Protein AF-A0A9N7NWP1-F1 (afdb_monomer)

Foldseek 3Di:
DDDPDPDPPDDPPPDPDDDDPPPVPPPPPDDDDDDDDDDDDDDDDDDDDDDDDDDPDDPPPPPPPPDDDPDPPPPDDPPPPPPPDPPPVVVLVVVLVVVVVVLCVVLVVVCVPADPVLLVVLVVVLVVLLVVLLVVLVVCLVVVDDPPVVVVVLVVLVVVLVVVVVVCVVPPDDLVVLLVSLVSLLVSLSSQLSVLSSVLVVDPDPVCNSVSVVSNVVSSSSNSSSSSSNSRSVD

Nearest PDB structures (foldseek):
  6nq9-assembly3_C  TM=8.840E-01  e=1.297E-05  Bacillus subtilis subsp. subtilis str. 168
  4pgr-assembly1_A  TM=8.236E-01  e=2.613E-05  Bacillus subtilis subsp. subtilis str. 168
  6nq8-assembly2_B  TM=7.920E-01  e=1.609E-05  Bacillus subtilis subsp. subtilis str. 168
  4pgw-assembly1_A  TM=9.019E-01  e=5.859E-05  Bacillus subtilis subsp. subtilis str. 168
  6ixe-assembly1_A  TM=2.037E-01  e=8.165E+00  Homo sapiens

InterPro domains:
  IPR006214 Bax inhibitor 1-related [PF01027] (87-233)
  IPR006214 Bax inhibitor 1-related [PTHR23291] (87-232)

Structure (mmCIF, N/CA/C/O backbone):
data_AF-A0A9N7NWP1-F1
#
_entry.id   AF-A0A9N7NWP1-F1
#
loop_
_atom_site.group_PDB
_atom_site.id
_atom_site.type_symbol
_atom_site.label_atom_id
_atom_site.label_alt_id
_atom_site.label_comp_id
_atom_site.label_asym_id
_atom_site.label_entity_id
_atom_site.label_seq_id
_atom_site.pdbx_PDB_ins_code
_atom_site.Cartn_x
_atom_site.Cartn_y
_atom_site.Cartn_z
_atom_site.occupancy
_atom_site.B_iso_or_equiv
_atom_site.auth_seq_id
_atom_site.auth_comp_id
_atom_site.auth_asym_id
_atom_site.auth_atom_id
_atom_site.pdbx_PDB_model_num
ATOM 1 N N . MET A 1 1 ? 42.259 -7.944 13.674 1.00 43.03 1 MET A N 1
ATOM 2 C CA . MET A 1 1 ? 41.796 -8.425 12.352 1.00 43.03 1 MET A CA 1
ATOM 3 C C . MET A 1 1 ? 40.849 -7.409 11.715 1.00 43.03 1 MET A C 1
ATOM 5 O O . MET A 1 1 ? 39.662 -7.646 11.566 1.00 43.03 1 MET A O 1
ATOM 9 N N . LEU A 1 2 ? 41.396 -6.246 11.361 1.00 38.81 2 LEU A N 1
ATOM 10 C CA . LEU A 1 2 ? 40.720 -5.133 10.692 1.00 38.81 2 LEU A CA 1
ATOM 11 C C . LEU A 1 2 ? 41.743 -4.556 9.713 1.00 38.81 2 LEU A C 1
ATOM 13 O O . LEU A 1 2 ? 42.633 -3.835 10.149 1.00 38.81 2 LEU A O 1
ATOM 17 N N . LYS A 1 3 ? 41.700 -4.976 8.442 1.00 44.53 3 LYS A N 1
ATOM 18 C CA . LYS A 1 3 ? 42.393 -4.372 7.278 1.00 44.53 3 LYS A CA 1
ATOM 19 C C . LYS A 1 3 ? 42.261 -5.312 6.076 1.00 44.53 3 LYS A C 1
ATOM 21 O O . LYS A 1 3 ? 43.142 -6.125 5.828 1.00 44.53 3 LYS A O 1
ATOM 26 N N . LYS A 1 4 ? 41.150 -5.217 5.343 1.00 46.91 4 LYS A N 1
ATOM 27 C CA . LYS A 1 4 ? 41.052 -5.594 3.918 1.00 46.91 4 LYS A CA 1
ATOM 28 C C . LYS A 1 4 ? 39.653 -5.255 3.406 1.00 46.91 4 LYS A C 1
ATOM 30 O O . LYS A 1 4 ? 38.815 -6.131 3.333 1.00 46.91 4 LYS A O 1
ATOM 35 N N . GLN A 1 5 ? 39.401 -3.975 3.137 1.00 40.44 5 GLN A N 1
ATOM 36 C CA . GLN A 1 5 ? 38.510 -3.474 2.070 1.00 40.44 5 GLN A CA 1
ATOM 37 C C . GLN A 1 5 ? 38.596 -1.930 2.020 1.00 40.44 5 GLN A C 1
ATOM 39 O O . GLN A 1 5 ? 37.605 -1.214 1.990 1.00 40.44 5 GLN A O 1
ATOM 44 N N . VAL A 1 6 ? 39.821 -1.398 2.034 1.00 45.75 6 VAL A N 1
ATOM 45 C CA . VAL A 1 6 ? 40.114 -0.021 1.600 1.00 45.75 6 VAL A CA 1
ATOM 46 C C . VAL A 1 6 ? 41.231 -0.140 0.571 1.00 45.75 6 VAL A C 1
ATOM 48 O O . VAL A 1 6 ? 42.403 0.082 0.854 1.00 45.75 6 VAL A O 1
ATOM 51 N N . SER A 1 7 ? 40.883 -0.641 -0.611 1.00 38.47 7 SER A N 1
ATOM 52 C CA . SER A 1 7 ? 41.776 -0.645 -1.775 1.00 38.47 7 SER A CA 1
ATOM 53 C C . SER A 1 7 ? 40.963 -0.639 -3.069 1.00 38.47 7 SER A C 1
ATOM 55 O O . SER A 1 7 ? 41.146 -1.455 -3.960 1.00 38.47 7 SER A O 1
ATOM 57 N N . PHE A 1 8 ? 40.001 0.282 -3.138 1.00 37.59 8 PHE A N 1
ATOM 58 C CA . PHE A 1 8 ? 39.289 0.617 -4.374 1.00 37.59 8 PHE A CA 1
ATOM 59 C C . PHE A 1 8 ? 38.985 2.126 -4.417 1.00 37.59 8 PHE A C 1
ATOM 61 O O . PHE A 1 8 ? 37.884 2.561 -4.725 1.00 37.59 8 PHE A O 1
ATOM 68 N N . TYR A 1 9 ? 39.965 2.942 -4.004 1.00 34.84 9 TYR A N 1
ATOM 69 C CA . TYR A 1 9 ? 39.887 4.414 -4.011 1.00 34.84 9 TYR A CA 1
ATOM 70 C C . TYR A 1 9 ? 41.175 5.076 -4.548 1.00 34.84 9 TYR A C 1
ATOM 72 O O . TYR A 1 9 ? 41.493 6.218 -4.235 1.00 34.84 9 TYR A O 1
ATOM 80 N N . LYS A 1 10 ? 41.967 4.371 -5.361 1.00 36.50 10 LYS A N 1
ATOM 81 C CA . LYS A 1 10 ? 43.140 4.953 -6.031 1.00 36.50 10 LYS A CA 1
ATOM 82 C C . LYS A 1 10 ? 43.355 4.286 -7.385 1.00 36.50 10 LYS A C 1
ATOM 84 O O . LYS A 1 10 ? 44.261 3.485 -7.515 1.00 36.50 10 LYS A O 1
ATOM 89 N N . ASP A 1 11 ? 42.527 4.621 -8.373 1.00 38.22 11 ASP A N 1
ATOM 90 C CA . ASP A 1 11 ? 42.944 4.471 -9.777 1.00 38.22 11 ASP A CA 1
ATOM 91 C C . ASP A 1 11 ? 42.164 5.368 -10.753 1.00 38.22 11 ASP A C 1
ATOM 93 O O . ASP A 1 11 ? 41.603 4.955 -11.761 1.00 38.22 11 ASP A O 1
ATOM 97 N N . THR A 1 12 ? 42.152 6.670 -10.461 1.00 41.09 12 THR A N 1
ATOM 98 C CA . THR A 1 12 ? 41.727 7.724 -11.401 1.00 41.09 12 THR A CA 1
ATOM 99 C C . THR A 1 12 ? 42.881 8.673 -11.713 1.00 41.09 12 THR A C 1
ATOM 101 O O . THR A 1 12 ? 42.748 9.894 -11.659 1.00 41.09 12 THR A O 1
ATOM 104 N N . LYS A 1 13 ? 44.062 8.127 -12.036 1.00 35.22 13 LYS A N 1
ATOM 105 C CA . LYS A 1 13 ? 45.195 8.943 -12.503 1.00 35.22 13 LYS A CA 1
ATOM 106 C C . LYS A 1 13 ? 46.154 8.207 -13.449 1.00 35.22 13 LYS A C 1
ATOM 108 O O . LYS A 1 13 ? 47.360 8.346 -13.318 1.00 35.22 13 LYS A O 1
ATOM 113 N N . SER A 1 14 ? 45.649 7.470 -14.443 1.00 41.72 14 SER A N 1
ATOM 114 C CA . SER A 1 14 ? 46.526 6.936 -15.502 1.00 41.72 14 SER A CA 1
ATOM 115 C C . SER A 1 14 ? 45.828 6.678 -16.847 1.00 41.72 14 SER A C 1
ATOM 117 O O . SER A 1 14 ? 45.935 5.611 -17.427 1.00 41.72 14 SER A O 1
ATOM 119 N N . TYR A 1 15 ? 45.118 7.677 -17.383 1.00 38.84 15 TYR A N 1
ATOM 120 C CA . TYR A 1 15 ? 44.668 7.672 -18.790 1.00 38.84 15 TYR A CA 1
ATOM 121 C C . TYR A 1 15 ? 44.926 9.024 -19.456 1.00 38.84 15 TYR A C 1
ATOM 123 O O . TYR A 1 15 ? 44.058 9.639 -20.069 1.00 38.84 15 TYR A O 1
ATOM 131 N N . ARG A 1 16 ? 46.149 9.536 -19.301 1.00 40.38 16 ARG A N 1
ATOM 132 C CA . ARG A 1 16 ? 46.610 10.723 -20.026 1.00 40.38 16 ARG A CA 1
ATOM 133 C C . ARG A 1 16 ? 48.015 10.484 -20.562 1.00 40.38 16 ARG A C 1
ATOM 135 O O . ARG A 1 16 ? 48.955 11.112 -20.095 1.00 40.38 16 ARG A O 1
ATOM 142 N N . LYS A 1 17 ? 48.135 9.532 -21.493 1.00 44.53 17 LYS A N 1
ATOM 143 C CA . LYS A 1 17 ? 49.186 9.418 -22.526 1.00 44.53 17 LYS A CA 1
ATOM 144 C C . LYS A 1 17 ? 49.024 8.075 -23.247 1.00 44.53 17 LYS A C 1
ATOM 146 O O . LYS A 1 17 ? 49.538 7.061 -22.798 1.00 44.53 17 LYS A O 1
ATOM 151 N N . MET A 1 18 ? 48.328 8.083 -24.378 1.00 39.06 18 MET A N 1
ATOM 152 C CA . MET A 1 18 ? 48.467 7.038 -25.391 1.00 39.06 18 MET A CA 1
ATOM 153 C C . MET A 1 18 ? 48.657 7.722 -26.755 1.00 39.06 18 MET A C 1
ATOM 155 O O . MET A 1 18 ? 47.873 8.613 -27.089 1.00 39.06 18 MET A O 1
ATOM 159 N N . PRO A 1 19 ? 49.723 7.393 -27.506 1.00 40.50 19 PRO A N 1
ATOM 160 C CA . PRO A 1 19 ? 50.003 7.983 -28.811 1.00 40.50 19 PRO A CA 1
ATOM 161 C C . PRO A 1 19 ? 49.043 7.478 -29.903 1.00 40.50 19 PRO A C 1
ATOM 163 O O . PRO A 1 19 ? 48.626 6.324 -29.931 1.00 40.50 19 PRO A O 1
ATOM 166 N N . LEU A 1 20 ? 48.722 8.382 -30.829 1.00 45.75 20 LEU A N 1
ATOM 167 C CA . LEU A 1 20 ? 47.630 8.354 -31.813 1.00 45.75 20 LEU A CA 1
ATOM 168 C C . LEU A 1 20 ? 47.777 7.354 -32.989 1.00 45.75 20 LEU A C 1
ATOM 170 O O . LEU A 1 20 ? 47.082 7.498 -33.993 1.00 45.75 20 LEU A O 1
ATOM 174 N N . LEU A 1 21 ? 48.676 6.367 -32.919 1.00 43.12 21 LEU A N 1
ATOM 175 C CA . LEU A 1 21 ? 49.091 5.572 -34.091 1.00 43.12 21 LEU A CA 1
ATOM 176 C C . LEU A 1 21 ? 48.562 4.128 -34.153 1.00 43.12 21 LEU A C 1
ATOM 178 O O . LEU A 1 21 ? 48.787 3.456 -35.153 1.00 43.12 21 LEU A O 1
ATOM 182 N N . LEU A 1 22 ? 47.789 3.663 -33.166 1.00 43.38 22 LEU A N 1
ATOM 183 C CA . LEU A 1 22 ? 47.244 2.291 -33.151 1.00 43.38 22 LEU A CA 1
ATOM 184 C C . LEU A 1 22 ? 45.717 2.193 -33.323 1.00 43.38 22 LEU A C 1
ATOM 186 O O . LEU A 1 22 ? 45.173 1.096 -33.328 1.00 43.38 22 LEU A O 1
ATOM 190 N N . CYS A 1 23 ? 45.014 3.310 -33.543 1.00 36.09 23 CYS A N 1
ATOM 191 C CA . CYS A 1 23 ? 43.556 3.301 -33.756 1.00 36.09 23 CYS A CA 1
ATOM 192 C C . CYS A 1 23 ? 43.150 3.088 -35.235 1.00 36.09 23 CYS A C 1
ATOM 194 O O . CYS A 1 23 ? 42.007 2.761 -35.531 1.00 36.09 23 CYS A O 1
ATOM 196 N N . LYS A 1 24 ? 44.085 3.222 -36.193 1.00 32.62 24 LYS A N 1
ATOM 197 C CA . LYS A 1 24 ? 43.791 3.076 -37.635 1.00 32.62 24 LYS A CA 1
ATOM 198 C C . LYS A 1 24 ? 43.808 1.635 -38.169 1.00 32.62 24 LYS A C 1
ATOM 200 O O . LYS A 1 24 ? 43.465 1.441 -39.328 1.00 32.62 24 LYS A O 1
ATOM 205 N N . ARG A 1 25 ? 44.204 0.637 -37.369 1.00 34.44 25 ARG A N 1
ATOM 206 C CA . ARG A 1 25 ? 44.367 -0.757 -37.836 1.00 34.44 25 ARG A CA 1
ATOM 207 C C . ARG A 1 25 ? 43.203 -1.688 -37.467 1.00 34.44 25 ARG A C 1
ATOM 209 O O . ARG A 1 25 ? 43.124 -2.765 -38.028 1.00 34.44 25 ARG A O 1
ATOM 216 N N . TRP A 1 26 ? 42.300 -1.281 -36.574 1.00 33.75 26 TRP A N 1
ATOM 217 C CA . TRP A 1 26 ? 41.252 -2.167 -36.037 1.00 33.75 26 TRP A CA 1
ATOM 218 C C . TRP A 1 26 ? 39.826 -1.876 -36.535 1.00 33.75 26 TRP A C 1
ATOM 220 O O . TRP A 1 26 ? 38.904 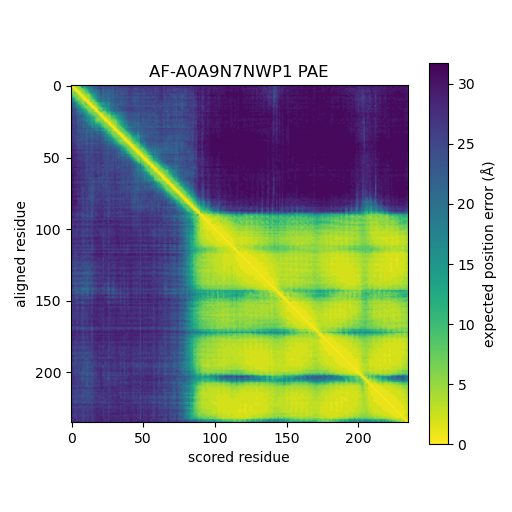-2.599 -36.181 1.00 33.75 26 TRP A O 1
ATOM 230 N N . TYR A 1 27 ? 39.620 -0.836 -37.352 1.00 33.78 27 TYR A N 1
ATOM 231 C CA . TYR A 1 27 ? 38.277 -0.419 -37.794 1.00 33.78 27 TYR A CA 1
ATOM 232 C C . TYR A 1 27 ? 37.932 -0.825 -39.241 1.00 33.78 27 TYR A C 1
ATOM 234 O O . TYR A 1 27 ? 36.909 -0.397 -39.761 1.00 33.78 27 TYR A O 1
ATOM 242 N N . PHE A 1 28 ? 38.778 -1.608 -39.923 1.00 37.03 28 PHE A N 1
ATOM 243 C CA . PHE A 1 28 ? 38.617 -1.862 -41.365 1.00 37.03 28 PHE A CA 1
ATOM 244 C C . PHE A 1 28 ? 38.234 -3.298 -41.762 1.00 37.03 28 PHE A C 1
ATOM 246 O O . PHE A 1 28 ? 38.079 -3.541 -42.950 1.00 37.03 28 PHE A O 1
ATOM 253 N N . ASP A 1 29 ? 38.017 -4.227 -40.822 1.00 39.19 29 ASP A N 1
ATOM 254 C CA . ASP A 1 29 ? 37.907 -5.659 -41.172 1.00 39.19 29 ASP A CA 1
ATOM 255 C C . ASP A 1 29 ? 36.546 -6.335 -40.952 1.00 39.19 29 ASP A C 1
ATOM 257 O O . ASP A 1 29 ? 36.449 -7.549 -41.077 1.00 39.19 29 ASP A O 1
ATOM 261 N N . THR A 1 30 ? 35.453 -5.620 -40.681 1.00 40.50 30 THR A N 1
ATOM 262 C CA . THR A 1 30 ? 34.131 -6.282 -40.619 1.00 40.50 30 THR A CA 1
ATOM 263 C C . THR A 1 30 ? 32.985 -5.331 -40.936 1.00 40.50 30 THR A C 1
ATOM 265 O O . THR A 1 30 ? 32.364 -4.770 -40.040 1.00 40.50 30 THR A O 1
ATOM 268 N N . LEU A 1 31 ? 32.650 -5.179 -42.220 1.00 32.38 31 LEU A N 1
ATOM 269 C CA . LEU A 1 31 ? 31.273 -4.874 -42.618 1.00 32.38 31 LEU A CA 1
ATOM 270 C C . LEU A 1 31 ? 30.974 -5.460 -44.011 1.00 32.38 31 LEU A C 1
ATOM 272 O O . LEU A 1 31 ? 31.752 -5.227 -44.938 1.00 32.38 31 LEU A O 1
ATOM 276 N N . PRO A 1 32 ? 29.887 -6.242 -44.169 1.00 34.94 32 PRO A N 1
ATOM 277 C CA . PRO A 1 32 ? 29.614 -7.001 -45.381 1.00 34.94 32 PRO A CA 1
ATOM 278 C C . PRO A 1 32 ? 29.010 -6.123 -46.477 1.00 34.94 32 PRO A C 1
ATOM 280 O O . PRO A 1 32 ? 28.282 -5.164 -46.222 1.00 34.94 32 PRO A O 1
ATOM 283 N N . GLN A 1 33 ? 29.285 -6.516 -47.717 1.00 36.94 33 GLN A N 1
ATOM 284 C CA . GLN A 1 33 ? 28.662 -5.997 -48.924 1.00 36.94 33 GLN A CA 1
ATOM 285 C C . GLN A 1 33 ? 27.166 -6.338 -48.933 1.00 36.94 33 GLN A C 1
ATOM 287 O O . GLN A 1 33 ? 26.811 -7.510 -48.982 1.00 36.94 33 GLN A O 1
ATOM 292 N N . HIS A 1 34 ? 26.289 -5.333 -48.967 1.00 29.92 34 HIS A N 1
ATOM 293 C CA . HIS A 1 34 ? 24.999 -5.483 -49.637 1.00 29.92 34 HIS A CA 1
ATOM 294 C C . HIS A 1 34 ? 24.556 -4.167 -50.279 1.00 29.92 34 HIS A C 1
ATOM 296 O O . HIS A 1 34 ? 24.413 -3.123 -49.648 1.00 29.92 34 HIS A O 1
ATOM 302 N N . VAL A 1 35 ? 24.406 -4.267 -51.594 1.00 32.81 35 VAL A N 1
ATOM 303 C CA . VAL A 1 35 ? 24.003 -3.255 -52.565 1.00 32.81 35 VAL A CA 1
ATOM 304 C C . VAL A 1 35 ? 22.538 -2.871 -52.372 1.00 32.81 35 VAL A C 1
ATOM 306 O O . VAL A 1 35 ? 21.694 -3.747 -52.202 1.00 32.81 35 VAL A O 1
ATOM 309 N N . SER A 1 36 ? 22.225 -1.582 -52.521 1.00 28.17 36 SER A N 1
ATOM 310 C CA . SER A 1 36 ? 21.010 -1.124 -53.212 1.00 28.17 36 SER A CA 1
ATOM 311 C C . SER A 1 36 ? 21.196 0.312 -53.703 1.00 28.17 36 SER A C 1
ATOM 313 O O . SER A 1 36 ? 21.388 1.250 -52.932 1.00 28.17 36 SER A O 1
ATOM 315 N N . THR A 1 37 ? 21.186 0.455 -55.023 1.00 30.05 37 THR A N 1
ATOM 316 C CA . THR A 1 37 ? 21.203 1.698 -55.791 1.00 30.05 37 THR A CA 1
ATOM 317 C C . THR A 1 37 ? 19.819 2.359 -55.762 1.00 30.05 37 THR A C 1
ATOM 319 O O . THR A 1 37 ? 18.808 1.702 -55.983 1.00 30.05 37 THR A O 1
ATOM 322 N N . VAL A 1 38 ? 19.761 3.675 -55.526 1.00 33.78 38 VAL A N 1
ATOM 323 C CA . VAL A 1 38 ? 18.539 4.498 -55.643 1.00 33.78 38 VAL A CA 1
ATOM 324 C C . VAL A 1 38 ? 18.849 5.691 -56.563 1.00 33.78 38 VAL A C 1
ATOM 326 O O . VAL A 1 38 ? 19.907 6.309 -56.407 1.00 33.78 38 VAL A O 1
ATOM 329 N N . PRO A 1 39 ? 17.985 6.026 -57.540 1.00 29.61 39 PRO A N 1
ATOM 330 C CA . PRO A 1 39 ? 18.271 7.050 -58.542 1.00 29.61 39 PRO A CA 1
ATOM 331 C C . PRO A 1 39 ? 18.126 8.473 -57.975 1.00 29.61 39 PRO A C 1
ATOM 333 O O . PRO A 1 39 ? 17.192 8.772 -57.233 1.00 29.61 39 PRO A O 1
ATOM 336 N N . ARG A 1 40 ? 19.025 9.388 -58.371 1.00 29.03 40 ARG A N 1
ATOM 337 C CA . ARG A 1 40 ? 18.881 10.834 -58.125 1.00 29.03 40 ARG A CA 1
ATOM 338 C C . ARG A 1 40 ? 17.937 11.461 -59.158 1.00 29.03 40 ARG A C 1
ATOM 340 O O . ARG A 1 40 ? 18.232 11.440 -60.349 1.00 29.03 40 ARG A O 1
ATOM 347 N N . ARG A 1 41 ? 16.869 12.112 -58.688 1.00 29.52 41 ARG A N 1
ATOM 348 C CA . ARG A 1 41 ? 16.032 13.064 -59.444 1.00 29.52 41 ARG A CA 1
ATOM 349 C C . ARG A 1 41 ? 15.837 14.323 -58.596 1.00 29.52 41 ARG A C 1
ATOM 351 O O . ARG A 1 41 ? 15.340 14.190 -57.488 1.00 29.52 41 ARG A O 1
ATOM 358 N N . GLY A 1 42 ? 16.200 15.494 -59.141 1.00 30.72 42 GLY A N 1
ATOM 359 C CA . GLY A 1 42 ? 15.876 16.848 -58.636 1.00 30.72 42 GLY A CA 1
ATOM 360 C C . GLY A 1 42 ? 16.496 17.194 -57.271 1.00 30.72 42 GLY A C 1
ATOM 361 O O . GLY A 1 42 ? 16.370 16.458 -56.312 1.00 30.72 42 GLY A O 1
ATOM 362 N N . GLY A 1 43 ? 17.250 18.270 -57.065 1.00 30.00 43 GLY A N 1
ATOM 363 C CA . GLY A 1 43 ? 17.010 19.628 -57.528 1.00 30.00 43 GLY A CA 1
ATOM 364 C C . GLY A 1 43 ? 16.512 20.473 -56.354 1.00 30.00 43 GLY A C 1
ATOM 365 O O . GLY A 1 43 ? 15.332 20.770 -56.314 1.00 30.00 43 GLY A O 1
ATOM 366 N N . VAL A 1 44 ? 17.390 20.853 -55.411 1.00 33.06 44 VAL A N 1
ATOM 367 C CA . VAL A 1 44 ? 17.189 22.033 -54.544 1.00 33.06 44 VAL A CA 1
ATOM 368 C C . VAL A 1 44 ? 18.546 22.669 -54.232 1.00 33.06 44 VAL A C 1
ATOM 370 O O . VAL A 1 44 ? 19.458 22.041 -53.695 1.00 33.06 44 VAL A O 1
ATOM 373 N N . SER A 1 45 ? 18.644 23.936 -54.615 1.00 32.84 45 SER A N 1
ATOM 374 C CA . SER A 1 45 ? 19.782 24.839 -54.500 1.00 32.84 45 SER A CA 1
ATOM 375 C C . SER A 1 45 ? 20.150 25.143 -53.044 1.00 32.84 45 SER A C 1
ATOM 377 O O . SER A 1 45 ? 19.289 25.551 -52.266 1.00 32.84 45 SER A O 1
ATOM 379 N N . ARG A 1 46 ? 21.439 25.057 -52.692 1.00 33.62 46 ARG A N 1
ATOM 380 C CA . ARG A 1 46 ? 22.036 25.928 -51.667 1.00 33.62 46 ARG A CA 1
ATOM 381 C C . ARG A 1 46 ? 23.406 26.410 -52.126 1.00 33.62 46 ARG A C 1
ATOM 383 O O . ARG A 1 46 ? 24.358 25.646 -52.261 1.00 33.62 46 ARG A O 1
ATOM 390 N N . THR A 1 47 ? 23.433 27.712 -52.362 1.00 31.50 47 THR A N 1
ATOM 391 C CA . THR A 1 47 ? 24.573 28.601 -52.546 1.00 31.50 47 THR A CA 1
ATOM 392 C C . THR A 1 47 ? 25.733 28.256 -51.611 1.00 31.50 47 THR A C 1
ATOM 394 O O . THR A 1 47 ? 25.629 28.364 -50.390 1.00 31.50 47 THR A O 1
ATOM 397 N N . LYS A 1 48 ? 26.875 27.884 -52.195 1.00 30.83 48 LYS A N 1
ATOM 398 C CA . LYS A 1 48 ? 28.181 28.014 -51.545 1.00 30.83 48 LYS A CA 1
ATOM 399 C C . LYS A 1 48 ? 28.911 29.181 -52.192 1.00 30.83 48 LYS A C 1
ATOM 401 O O . LYS A 1 48 ? 29.247 29.120 -53.372 1.00 30.83 48 LYS A O 1
ATOM 406 N N . CYS A 1 49 ? 29.139 30.224 -51.394 1.00 31.52 49 CYS A N 1
ATOM 407 C CA . CYS A 1 49 ? 30.152 31.235 -51.662 1.00 31.52 49 CYS A CA 1
ATOM 408 C C . CYS A 1 49 ? 31.495 30.550 -51.916 1.00 31.52 49 CYS A C 1
ATOM 410 O O . CYS A 1 49 ? 31.902 29.658 -51.166 1.00 31.52 49 CYS A O 1
ATOM 412 N N . GLY A 1 50 ? 32.154 30.970 -52.991 1.00 30.97 50 GLY A N 1
ATOM 413 C CA . GLY A 1 50 ? 33.488 30.521 -53.342 1.00 30.97 50 GLY A CA 1
ATOM 414 C C . GLY A 1 50 ? 34.527 30.982 -52.327 1.00 30.97 50 GLY A C 1
ATOM 415 O O . GLY A 1 50 ? 34.465 32.094 -51.810 1.00 30.97 50 GLY A O 1
ATOM 416 N N . VAL A 1 51 ? 35.517 30.126 -52.098 1.00 37.53 51 VAL A N 1
ATOM 417 C CA . VAL A 1 51 ? 36.854 30.548 -51.685 1.00 37.53 51 VAL A CA 1
ATOM 418 C C . VAL A 1 51 ? 37.823 29.897 -52.660 1.00 37.53 51 VAL A C 1
ATOM 420 O O . VAL A 1 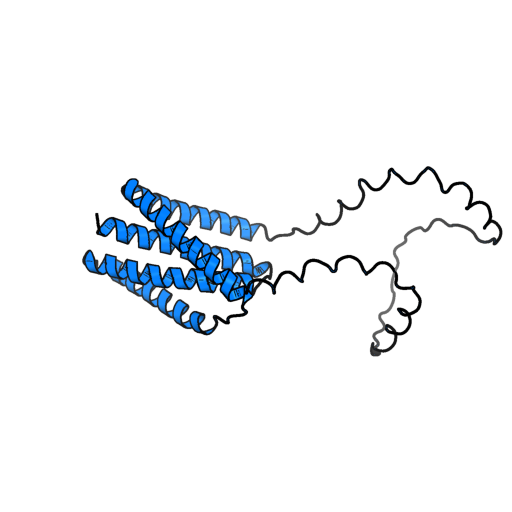51 ? 37.764 28.693 -52.917 1.00 37.53 51 VAL A O 1
ATOM 423 N N . ALA A 1 52 ? 38.612 30.765 -53.280 1.00 33.09 52 ALA A N 1
ATOM 424 C CA . ALA A 1 52 ? 39.499 30.509 -54.392 1.00 33.09 52 ALA A CA 1
ATOM 425 C C . ALA A 1 52 ? 40.744 29.690 -54.004 1.00 33.09 52 ALA A C 1
ATOM 427 O O . ALA A 1 52 ? 41.048 29.462 -52.835 1.00 33.09 52 ALA A O 1
ATOM 428 N N . ARG A 1 53 ? 41.418 29.237 -55.063 1.00 37.31 53 ARG A N 1
ATOM 429 C CA . ARG A 1 53 ? 42.626 28.407 -55.138 1.00 37.31 53 ARG A CA 1
ATOM 430 C C . ARG A 1 53 ? 43.827 28.975 -54.373 1.00 37.31 53 ARG A C 1
ATOM 432 O O . ARG A 1 53 ? 43.987 30.183 -54.323 1.00 37.31 53 ARG A O 1
ATOM 439 N N . GLY A 1 54 ? 44.702 28.045 -53.972 1.00 31.67 54 GLY A N 1
ATOM 440 C CA . GLY A 1 54 ? 46.157 28.107 -54.177 1.00 31.67 54 GLY A CA 1
ATOM 441 C C . GLY A 1 54 ? 46.944 29.129 -53.359 1.00 31.67 54 GLY A C 1
ATOM 442 O O . GLY A 1 54 ? 46.873 30.314 -53.629 1.00 31.67 54 GLY A O 1
ATOM 443 N N . ASP A 1 55 ? 47.727 28.659 -52.386 1.00 27.31 55 ASP A N 1
ATOM 444 C CA . ASP A 1 55 ? 49.196 28.686 -52.483 1.00 27.31 55 ASP A CA 1
ATOM 445 C C . ASP A 1 55 ? 49.855 28.267 -51.162 1.00 27.31 55 ASP A C 1
ATOM 447 O O . ASP A 1 55 ? 49.521 28.710 -50.061 1.00 27.31 55 ASP A O 1
ATOM 451 N N . ALA A 1 56 ? 50.816 27.356 -51.286 1.00 41.16 56 ALA A N 1
ATOM 452 C CA . ALA A 1 56 ? 51.678 26.920 -50.207 1.00 41.16 56 ALA A CA 1
ATOM 453 C C . ALA A 1 56 ? 52.802 27.945 -50.024 1.00 41.16 56 ALA A C 1
ATOM 455 O O . ALA A 1 56 ? 53.797 27.867 -50.732 1.00 41.16 56 ALA A O 1
ATOM 456 N N . SER A 1 57 ? 52.653 28.888 -49.087 1.00 41.00 57 SER A N 1
ATOM 457 C CA . SER A 1 57 ? 53.762 29.607 -48.421 1.00 41.00 57 SER A CA 1
ATOM 458 C C . SER A 1 57 ? 53.238 30.633 -47.411 1.00 41.00 57 SER A C 1
ATOM 460 O O . SER A 1 57 ? 53.270 31.826 -47.664 1.00 41.00 57 SER A O 1
ATOM 462 N N . CYS A 1 58 ? 52.761 30.199 -46.240 1.00 34.66 58 CYS A N 1
ATOM 463 C CA . CYS A 1 58 ? 52.841 31.040 -45.029 1.00 34.66 58 CYS A CA 1
ATOM 464 C C . CYS A 1 58 ? 52.662 30.235 -43.732 1.00 34.66 58 CYS A C 1
ATOM 466 O O . CYS A 1 58 ? 52.074 30.682 -42.749 1.00 34.66 58 CYS A O 1
ATOM 468 N N . ALA A 1 59 ? 53.220 29.024 -43.695 1.00 42.50 59 ALA A N 1
ATOM 469 C CA . ALA A 1 59 ? 53.512 28.333 -42.444 1.00 42.50 59 ALA A CA 1
ATOM 470 C C . ALA A 1 59 ? 54.771 28.951 -41.803 1.00 42.50 59 ALA A C 1
ATOM 472 O O . ALA A 1 59 ? 55.812 28.304 -41.732 1.00 42.50 59 ALA A O 1
ATOM 473 N N . ARG A 1 60 ? 54.720 30.231 -41.400 1.00 41.53 60 ARG A N 1
ATOM 474 C CA . ARG A 1 60 ? 55.778 30.853 -40.571 1.00 41.53 60 ARG A CA 1
ATOM 475 C C . ARG A 1 60 ? 55.379 32.142 -39.837 1.00 41.53 60 ARG A C 1
ATOM 477 O O . ARG A 1 60 ? 56.243 32.918 -39.461 1.00 41.53 60 ARG A O 1
ATOM 484 N N . GLY A 1 61 ? 54.087 32.351 -39.583 1.00 35.72 61 GLY A N 1
ATOM 485 C CA . GLY A 1 61 ? 53.582 33.447 -38.735 1.00 35.72 61 GLY A CA 1
ATOM 486 C C . GLY A 1 61 ? 52.810 32.976 -37.498 1.00 35.72 61 GLY A C 1
ATOM 487 O O . GLY A 1 61 ? 52.153 33.774 -36.843 1.00 35.72 61 GLY A O 1
ATOM 488 N N . LEU A 1 62 ? 52.843 31.674 -37.184 1.00 46.41 62 LEU A N 1
ATOM 489 C CA . LEU A 1 62 ? 51.955 31.037 -36.199 1.00 46.41 62 LEU A CA 1
ATOM 490 C C . LEU A 1 62 ? 52.689 30.520 -34.948 1.00 46.41 62 LEU A C 1
ATOM 492 O O . LEU A 1 62 ? 52.257 29.549 -34.331 1.00 46.41 62 LEU A O 1
ATOM 496 N N . LEU A 1 63 ? 53.809 31.151 -34.572 1.00 46.12 63 LEU A N 1
ATOM 497 C CA . LEU A 1 63 ? 54.584 30.757 -33.383 1.00 46.12 63 LEU A CA 1
ATOM 498 C C . LEU A 1 63 ? 54.974 31.888 -32.420 1.00 46.12 63 LEU A C 1
ATOM 500 O O . LEU A 1 63 ? 55.641 31.603 -31.433 1.00 46.12 63 LEU A O 1
ATOM 504 N N . LEU A 1 64 ? 54.498 33.126 -32.607 1.00 44.75 64 LEU A N 1
ATOM 505 C CA . LEU A 1 64 ? 54.747 34.221 -31.647 1.00 44.75 64 LEU A CA 1
ATOM 506 C C . LEU A 1 64 ? 53.492 34.984 -31.190 1.00 44.75 64 LEU A C 1
ATOM 508 O O . LEU A 1 64 ? 53.594 36.064 -30.626 1.00 44.75 64 LEU A O 1
ATOM 512 N N . SER A 1 65 ? 52.299 34.403 -31.345 1.00 40.81 65 SER A N 1
ATOM 513 C CA . SER A 1 65 ? 51.066 34.944 -30.741 1.00 40.81 65 SER A CA 1
ATOM 514 C C . SER A 1 65 ? 50.272 33.860 -29.998 1.00 40.81 65 SER A C 1
ATOM 516 O O . SER A 1 65 ? 49.051 33.768 -30.064 1.00 40.81 65 SER A O 1
ATOM 518 N N . ARG A 1 66 ? 50.990 32.955 -29.316 1.00 48.41 66 ARG A N 1
ATOM 519 C CA . ARG A 1 66 ? 50.414 31.810 -28.586 1.00 48.41 66 ARG A CA 1
ATOM 520 C C . ARG A 1 66 ? 50.723 31.846 -27.089 1.00 48.41 66 ARG A C 1
ATOM 522 O O . ARG A 1 66 ? 50.992 30.794 -26.510 1.00 48.41 66 ARG A O 1
ATOM 529 N N . ARG A 1 67 ? 50.716 33.027 -26.454 1.00 50.19 67 ARG A N 1
ATOM 530 C CA . ARG A 1 67 ? 50.985 33.094 -25.006 1.00 50.19 67 ARG A CA 1
ATOM 531 C C . ARG A 1 67 ? 50.084 33.926 -24.099 1.00 50.19 67 ARG A C 1
ATOM 533 O O . ARG A 1 67 ? 50.238 33.736 -22.904 1.00 50.19 67 ARG A O 1
ATOM 540 N N . GLU A 1 68 ? 49.110 34.713 -24.571 1.00 48.88 68 GLU A N 1
ATOM 541 C CA . GLU A 1 68 ? 48.317 35.538 -23.621 1.00 48.88 68 GLU A CA 1
ATOM 542 C C . GLU A 1 68 ? 46.793 35.622 -23.867 1.00 48.88 68 GLU A C 1
ATOM 544 O O . GLU A 1 68 ? 46.094 36.345 -23.169 1.00 48.88 68 GLU A O 1
ATOM 549 N N . GLY A 1 69 ? 46.218 34.837 -24.788 1.00 40.84 69 GLY A N 1
ATOM 550 C CA . GLY A 1 69 ? 44.802 34.996 -25.179 1.00 40.84 69 GLY A CA 1
ATOM 551 C C . GLY A 1 69 ? 43.811 33.882 -24.809 1.00 40.84 69 GLY A C 1
ATOM 552 O O . GLY A 1 69 ? 42.653 33.965 -25.209 1.00 40.84 69 GLY A O 1
ATOM 553 N N . ALA A 1 70 ? 44.215 32.819 -24.107 1.00 44.44 70 ALA A N 1
ATOM 554 C CA . ALA A 1 70 ? 43.416 31.584 -23.997 1.00 44.44 70 ALA A CA 1
ATOM 555 C C . ALA A 1 70 ? 42.864 31.282 -22.587 1.00 44.44 70 ALA A C 1
ATOM 557 O O . ALA A 1 70 ? 42.734 30.119 -22.226 1.00 44.44 70 ALA A O 1
ATOM 558 N N . SER A 1 71 ? 42.530 32.306 -21.790 1.00 44.16 71 SER A N 1
ATOM 559 C CA . SER A 1 71 ? 41.973 32.128 -20.430 1.00 44.16 71 SER A CA 1
ATOM 560 C C . SER A 1 71 ? 40.561 32.713 -20.242 1.00 44.16 71 SER A C 1
ATOM 562 O O . SER A 1 71 ? 40.169 33.069 -19.134 1.00 44.16 71 SER A O 1
ATOM 564 N N . ARG A 1 72 ? 39.767 32.882 -21.318 1.00 45.22 72 ARG A N 1
ATOM 565 C CA . ARG A 1 72 ? 38.428 33.504 -21.184 1.00 45.22 72 ARG A CA 1
ATOM 566 C C . ARG A 1 72 ? 37.363 33.132 -22.226 1.00 45.22 72 ARG A C 1
ATOM 568 O O . ARG A 1 72 ? 36.521 33.962 -22.551 1.00 45.22 72 ARG A O 1
ATOM 575 N N . ARG A 1 73 ? 37.351 31.897 -22.748 1.00 44.47 73 ARG A N 1
ATOM 576 C CA . ARG A 1 73 ? 36.245 31.395 -23.604 1.00 44.47 73 ARG A CA 1
ATOM 577 C C . ARG A 1 73 ? 35.871 29.926 -23.347 1.00 44.47 73 ARG A C 1
ATOM 579 O O . ARG A 1 73 ? 35.683 29.163 -24.283 1.00 44.47 73 ARG A O 1
ATOM 586 N N . GLU A 1 74 ? 35.727 29.533 -22.082 1.00 43.75 74 GLU A N 1
ATOM 587 C CA . GLU A 1 74 ? 35.099 28.246 -21.705 1.00 43.75 74 GLU A CA 1
ATOM 588 C C . GLU A 1 74 ? 33.758 28.428 -20.968 1.00 43.75 74 GLU A C 1
ATOM 590 O O . GLU A 1 74 ? 33.237 27.513 -20.339 1.00 43.75 74 GLU A O 1
ATOM 595 N N . GLY A 1 75 ? 33.153 29.613 -21.076 1.00 41.47 75 GLY A N 1
ATOM 596 C CA . GLY A 1 75 ? 31.773 29.855 -20.670 1.00 41.47 75 GLY A CA 1
ATOM 597 C C . GLY A 1 75 ? 30.884 30.024 -21.899 1.00 41.47 75 GLY A C 1
ATOM 598 O O . GLY A 1 75 ? 31.193 30.841 -22.757 1.00 41.47 75 GLY A O 1
ATOM 599 N N . ALA A 1 76 ? 29.764 29.299 -21.939 1.00 45.53 76 ALA A N 1
ATOM 600 C CA . ALA A 1 76 ? 28.566 29.626 -22.729 1.00 45.53 76 ALA A CA 1
ATOM 601 C C . ALA A 1 76 ? 28.380 29.067 -24.161 1.00 45.53 76 ALA A C 1
ATOM 603 O O . ALA A 1 76 ? 27.691 29.698 -24.951 1.00 45.53 76 ALA A O 1
ATOM 604 N N . SER A 1 77 ? 28.853 27.856 -24.506 1.00 48.25 77 SER A N 1
ATOM 605 C CA . SER A 1 77 ? 28.362 27.190 -25.743 1.00 48.25 77 SER A CA 1
ATOM 606 C C . SER A 1 77 ? 28.363 25.649 -25.726 1.00 48.25 77 SER A C 1
ATOM 608 O O . SER A 1 77 ? 28.759 25.000 -26.689 1.00 48.25 77 SER A O 1
ATOM 610 N N . ARG A 1 78 ? 27.922 25.035 -24.619 1.00 46.38 78 ARG A N 1
ATOM 611 C CA . ARG A 1 78 ? 27.510 23.608 -24.545 1.00 46.38 78 ARG A CA 1
ATOM 612 C C . ARG A 1 78 ? 26.324 23.407 -23.589 1.00 46.38 78 ARG A C 1
ATOM 614 O O . ARG A 1 78 ? 26.264 22.439 -22.840 1.00 46.38 78 ARG A O 1
ATOM 621 N N . ARG A 1 79 ? 25.397 24.367 -23.551 1.00 48.81 79 ARG A N 1
ATOM 622 C CA . ARG A 1 79 ? 24.193 24.302 -22.698 1.00 48.81 79 ARG A CA 1
ATOM 623 C C . ARG A 1 79 ? 22.883 24.439 -23.492 1.00 48.81 79 ARG A C 1
ATOM 625 O O . ARG A 1 79 ? 21.834 24.578 -22.882 1.00 48.81 79 ARG A O 1
ATOM 632 N N . GLY A 1 80 ? 22.956 24.399 -24.828 1.00 45.16 80 GLY A N 1
ATOM 633 C CA . GLY A 1 80 ? 21.829 24.693 -25.724 1.00 45.16 80 GLY A CA 1
ATOM 634 C C . GLY A 1 80 ? 21.089 23.486 -26.309 1.00 45.16 80 GLY A C 1
ATOM 635 O O . GLY A 1 80 ? 19.895 23.594 -26.546 1.00 45.16 80 GLY A O 1
ATOM 636 N N . ASP A 1 81 ? 21.728 22.319 -26.465 1.00 46.44 81 ASP A N 1
ATOM 637 C CA . ASP A 1 81 ? 21.207 21.294 -27.395 1.00 46.44 81 ASP A CA 1
ATOM 638 C C . ASP A 1 81 ? 20.759 19.967 -26.748 1.00 46.44 81 ASP A C 1
ATOM 640 O O . ASP A 1 81 ? 20.621 18.959 -27.433 1.00 46.44 81 ASP A O 1
ATOM 644 N N . TYR A 1 82 ? 20.488 19.946 -25.436 1.00 45.69 82 TYR A N 1
ATOM 645 C CA . TYR A 1 82 ? 19.811 18.805 -24.779 1.00 45.69 82 TYR A CA 1
ATOM 646 C C . TYR A 1 82 ? 18.334 19.078 -24.451 1.00 45.69 82 TYR A C 1
ATOM 648 O O . TYR A 1 82 ? 17.610 18.173 -24.046 1.00 45.69 82 TYR A O 1
ATOM 656 N N . TRP A 1 83 ? 17.864 20.314 -24.640 1.00 37.59 83 TRP A N 1
ATOM 657 C CA . TRP A 1 83 ? 16.510 20.742 -24.265 1.00 37.59 83 TRP A CA 1
ATOM 658 C C . TRP A 1 83 ? 15.446 20.490 -25.345 1.00 37.59 83 TRP A C 1
ATOM 660 O O . TRP A 1 83 ? 14.280 20.809 -25.143 1.00 37.59 83 TRP A O 1
ATOM 670 N N . CYS A 1 84 ? 15.810 19.874 -26.473 1.00 45.69 84 CYS A N 1
ATOM 671 C CA . CYS A 1 84 ? 14.915 19.680 -27.616 1.00 45.69 84 CYS A CA 1
ATOM 672 C C . CYS A 1 84 ? 14.667 18.200 -27.938 1.00 45.69 84 CYS A C 1
ATOM 674 O O . CYS A 1 84 ? 14.947 17.758 -29.049 1.00 45.69 84 CYS A O 1
ATOM 676 N N . ARG A 1 85 ? 14.120 17.432 -26.980 1.00 46.41 85 ARG A N 1
ATOM 677 C CA . ARG A 1 85 ? 13.153 16.348 -27.275 1.00 46.41 85 ARG A CA 1
ATOM 678 C C . ARG A 1 85 ? 12.428 15.810 -26.037 1.00 46.41 85 ARG A C 1
ATOM 680 O O . ARG A 1 85 ? 12.308 14.606 -25.850 1.00 46.41 85 ARG A O 1
ATOM 687 N N . VAL A 1 86 ? 11.888 16.684 -25.194 1.00 54.22 86 VAL A N 1
ATOM 688 C CA . VAL A 1 86 ? 10.868 16.254 -24.225 1.00 54.22 86 VAL A CA 1
ATOM 689 C C . VAL A 1 86 ? 9.502 16.383 -24.897 1.00 54.22 86 VAL A C 1
ATOM 691 O O . VAL A 1 86 ? 8.655 17.150 -24.462 1.00 54.22 86 VAL A O 1
ATOM 694 N N . VAL A 1 87 ? 9.262 15.614 -25.963 1.00 53.06 87 VAL A N 1
ATOM 695 C CA . VAL A 1 87 ? 7.877 15.277 -26.332 1.00 53.06 87 VAL A CA 1
ATOM 696 C C . VAL A 1 87 ? 7.498 14.087 -25.455 1.00 53.06 87 VAL A C 1
ATOM 698 O O . VAL A 1 87 ? 7.353 12.959 -25.909 1.00 53.06 87 VAL A O 1
ATOM 701 N N . LYS A 1 88 ? 7.465 14.336 -24.141 1.00 56.09 88 LYS A N 1
ATOM 702 C CA . LYS A 1 88 ? 6.842 13.431 -23.178 1.00 56.09 88 LYS A CA 1
ATOM 703 C C . LYS A 1 88 ? 5.362 13.493 -23.486 1.00 56.09 88 LYS A C 1
ATOM 705 O O . LYS A 1 88 ? 4.836 14.598 -23.525 1.00 56.09 88 LYS A O 1
ATOM 710 N N . HIS A 1 89 ? 4.719 12.351 -23.697 1.00 57.91 89 HIS A N 1
ATOM 711 C CA . HIS A 1 89 ? 3.266 12.246 -23.788 1.00 57.91 89 HIS A CA 1
ATOM 712 C C . HIS A 1 89 ? 2.634 13.023 -22.615 1.00 57.91 89 HIS A C 1
ATOM 714 O O . HIS A 1 89 ? 2.646 12.522 -21.487 1.00 57.91 89 HIS A O 1
ATOM 720 N N . PRO A 1 90 ? 2.140 14.263 -22.824 1.00 64.50 90 PRO A N 1
ATOM 721 C CA . PRO A 1 90 ? 1.749 15.135 -21.713 1.00 64.50 90 PRO A CA 1
ATOM 722 C C . PRO A 1 90 ? 0.507 14.583 -21.007 1.00 64.50 90 PRO A C 1
ATOM 724 O O . PRO A 1 90 ? 0.305 14.805 -19.817 1.00 64.50 90 PRO A O 1
ATOM 727 N N . LEU A 1 91 ? -0.269 13.772 -21.731 1.00 74.06 91 LEU A N 1
ATOM 728 C CA . LEU A 1 91 ? -1.433 13.059 -21.230 1.00 74.06 91 LEU A CA 1
ATOM 729 C C . LEU A 1 91 ? -1.089 12.084 -20.096 1.00 74.06 91 LEU A C 1
ATOM 731 O O . LEU A 1 91 ? -1.838 12.026 -19.127 1.00 74.06 91 LEU A O 1
ATOM 735 N N . ASN A 1 92 ? 0.054 11.388 -20.137 1.00 78.94 92 ASN A N 1
ATOM 736 C CA . ASN A 1 92 ? 0.394 10.397 -19.105 1.00 78.94 92 ASN A CA 1
ATOM 737 C C . ASN A 1 92 ? 0.576 11.045 -17.721 1.00 78.94 92 ASN A C 1
ATOM 739 O O . ASN A 1 92 ? 0.179 10.471 -16.711 1.00 78.94 92 ASN A O 1
ATOM 743 N N . PHE A 1 93 ? 1.128 12.261 -17.672 1.00 80.50 93 PHE A N 1
ATOM 744 C CA . PHE A 1 93 ? 1.292 13.007 -16.420 1.00 80.50 93 PHE A CA 1
ATOM 745 C C . PHE A 1 93 ? -0.028 13.590 -15.911 1.00 80.50 93 PHE A C 1
ATOM 747 O O . PHE A 1 93 ? -0.244 13.630 -14.703 1.00 80.50 93 PHE A O 1
ATOM 754 N N . ILE A 1 94 ? -0.925 13.998 -16.815 1.00 84.81 94 ILE A N 1
ATOM 755 C CA . ILE A 1 94 ? -2.265 14.476 -16.449 1.00 84.81 94 ILE A CA 1
ATOM 756 C C . ILE A 1 94 ? -3.094 13.329 -15.856 1.00 84.81 94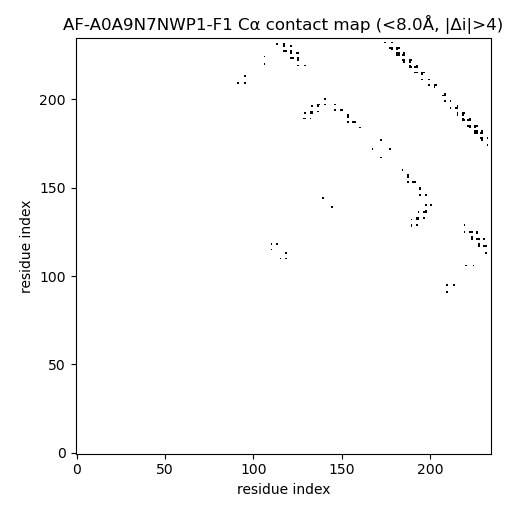 ILE A C 1
ATOM 758 O O . ILE A 1 94 ? -3.678 13.497 -14.787 1.00 84.81 94 ILE A O 1
ATOM 762 N N . PHE A 1 95 ? -3.086 12.149 -16.488 1.00 82.31 95 PHE A N 1
ATOM 763 C CA . PHE A 1 95 ? -3.749 10.957 -15.948 1.00 82.31 95 PHE A CA 1
ATOM 764 C C . PHE A 1 95 ? -3.179 10.554 -14.583 1.00 82.31 95 PHE A C 1
ATOM 766 O O . PHE A 1 95 ? -3.946 10.250 -13.672 1.00 82.31 95 PHE A O 1
ATOM 773 N N . LEU A 1 96 ? -1.856 10.626 -14.405 1.00 82.88 96 LEU A N 1
ATOM 774 C CA . LEU A 1 96 ? -1.217 10.323 -13.124 1.00 82.88 96 LEU A CA 1
ATOM 775 C C . LEU A 1 96 ? -1.597 11.334 -12.029 1.00 82.88 96 LEU A C 1
ATOM 777 O O . LEU A 1 96 ? -1.877 10.936 -10.899 1.00 82.88 96 LEU A O 1
ATOM 781 N N . GLY A 1 97 ? -1.665 12.627 -12.360 1.00 84.62 97 GLY A N 1
ATOM 782 C CA . GLY A 1 97 ? -2.084 13.677 -11.430 1.00 84.62 97 GLY A CA 1
ATOM 783 C C . GLY A 1 97 ? -3.536 13.513 -10.977 1.00 84.62 97 GLY A C 1
ATOM 784 O O . GLY A 1 97 ? -3.811 13.543 -9.779 1.00 84.62 97 GLY A O 1
ATOM 785 N N . LEU A 1 98 ? -4.451 13.265 -11.920 1.00 88.06 98 LEU A N 1
ATOM 786 C CA . LEU A 1 98 ? -5.868 13.038 -11.623 1.00 88.06 98 LEU A CA 1
ATOM 787 C C . LEU A 1 98 ? -6.071 11.781 -10.762 1.00 88.06 98 LEU A C 1
ATOM 789 O O . LEU A 1 98 ? -6.806 11.813 -9.775 1.00 88.06 98 LEU A O 1
ATOM 793 N N . PHE A 1 99 ? -5.377 10.693 -11.102 1.00 86.31 99 PHE A N 1
ATOM 794 C CA . PHE A 1 99 ? -5.416 9.450 -10.337 1.00 86.31 99 PHE A CA 1
ATOM 795 C C . PHE A 1 99 ? -4.913 9.657 -8.902 1.00 86.31 99 PHE A C 1
ATOM 797 O O . PHE A 1 99 ? -5.612 9.326 -7.944 1.00 86.31 99 PHE A O 1
ATOM 804 N N . THR A 1 100 ? -3.756 10.303 -8.744 1.00 87.75 100 THR A N 1
ATOM 805 C CA . THR A 1 100 ? -3.180 10.616 -7.427 1.00 87.75 100 THR A CA 1
ATOM 806 C C . THR A 1 100 ? -4.112 11.503 -6.598 1.00 87.75 100 THR A C 1
ATOM 808 O O . THR A 1 100 ? -4.283 11.269 -5.403 1.00 87.75 100 THR A O 1
ATOM 811 N N . ALA A 1 101 ? -4.771 12.484 -7.222 1.00 90.50 101 ALA A N 1
ATOM 812 C CA . ALA A 1 101 ? -5.742 13.336 -6.542 1.00 90.50 101 ALA A CA 1
ATOM 813 C C . ALA A 1 101 ? -6.947 12.532 -6.023 1.00 90.50 101 ALA A C 1
ATOM 815 O O . ALA A 1 101 ? -7.325 12.681 -4.863 1.00 90.50 101 ALA A O 1
ATOM 816 N N . SER A 1 102 ? -7.509 11.635 -6.842 1.00 90.00 102 SER A N 1
ATOM 817 C CA . SER A 1 102 ? -8.648 10.797 -6.437 1.00 90.00 102 SER A CA 1
ATOM 818 C C . SER A 1 102 ? -8.319 9.851 -5.272 1.00 90.00 102 SER A C 1
ATOM 820 O O . SER A 1 102 ? -9.107 9.717 -4.330 1.00 90.00 102 SER A O 1
ATOM 822 N N . LEU A 1 103 ? -7.121 9.258 -5.279 1.00 89.25 103 LEU A N 1
ATOM 823 C CA . LEU A 1 103 ? -6.647 8.404 -4.191 1.00 89.25 103 LEU A CA 1
ATOM 824 C C . LEU A 1 103 ? -6.405 9.200 -2.909 1.00 89.25 103 LEU A C 1
ATOM 826 O O . LEU A 1 103 ? -6.851 8.789 -1.840 1.00 89.25 103 LEU A O 1
ATOM 830 N N . SER A 1 104 ? -5.756 10.362 -3.023 1.00 91.56 104 SER A N 1
ATOM 831 C CA . SER A 1 104 ? -5.494 11.247 -1.886 1.00 91.56 104 SER A CA 1
ATOM 832 C C . SER A 1 104 ? -6.789 11.693 -1.203 1.00 91.56 104 SER A C 1
ATOM 834 O O . SER A 1 104 ? -6.883 11.641 0.021 1.00 91.56 104 SER A O 1
ATOM 836 N N . LEU A 1 105 ? -7.830 12.035 -1.974 1.00 92.75 105 LEU A N 1
ATOM 837 C CA . LEU A 1 105 ? -9.148 12.366 -1.421 1.00 92.75 105 LEU A CA 1
ATOM 838 C C . LEU A 1 105 ? -9.773 11.182 -0.668 1.00 92.75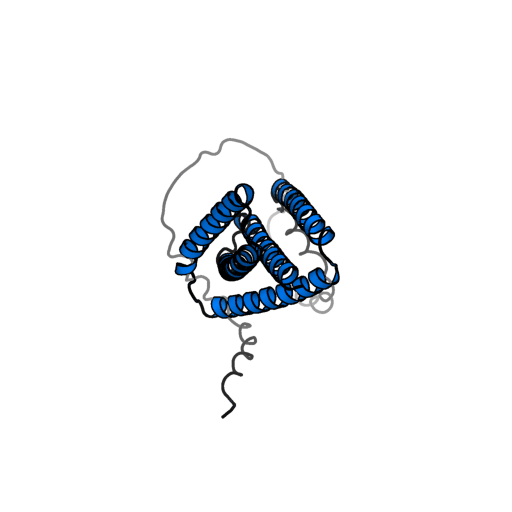 105 LEU A C 1
ATOM 840 O O . LEU A 1 105 ? -10.287 11.360 0.433 1.00 92.75 105 LEU A O 1
ATOM 844 N N . THR A 1 106 ? -9.682 9.969 -1.215 1.00 90.94 106 THR A N 1
ATOM 845 C CA . THR A 1 106 ? -10.242 8.757 -0.587 1.00 90.94 106 THR A CA 1
ATOM 846 C C . THR A 1 106 ? -9.546 8.426 0.739 1.00 90.94 106 THR A C 1
ATOM 848 O O . THR A 1 106 ? -10.195 8.128 1.748 1.00 90.94 106 THR A O 1
ATOM 851 N N . VAL A 1 107 ? -8.214 8.523 0.767 1.00 93.06 107 VAL A N 1
ATOM 852 C CA . VAL A 1 107 ? -7.417 8.329 1.987 1.00 93.06 107 VAL A CA 1
ATOM 853 C C . VAL A 1 107 ? -7.671 9.463 2.982 1.00 93.06 107 VAL A C 1
ATOM 855 O O . VAL A 1 107 ? -7.840 9.200 4.169 1.00 93.06 107 VAL A O 1
ATOM 858 N N . GLY A 1 108 ? -7.793 10.705 2.506 1.00 93.38 108 GLY A N 1
ATOM 859 C CA . GLY A 1 108 ? -8.124 11.869 3.327 1.00 93.38 108 GLY A CA 1
ATOM 860 C C . GLY A 1 108 ? -9.459 11.714 4.056 1.00 93.38 108 GLY A C 1
ATOM 861 O O . GLY A 1 108 ? -9.524 11.935 5.262 1.00 93.38 108 GLY A O 1
ATOM 862 N N . VAL A 1 109 ? -10.502 11.242 3.364 1.00 92.81 109 VAL A N 1
ATOM 863 C CA . VAL A 1 109 ? -11.801 10.926 3.985 1.00 92.81 109 VAL A CA 1
ATOM 864 C C . VAL A 1 109 ? -11.666 9.788 5.002 1.00 92.81 109 VAL A C 1
ATOM 866 O O . VAL A 1 109 ? -12.265 9.849 6.073 1.00 92.81 109 VAL A O 1
ATOM 869 N N . SER A 1 110 ? -10.853 8.769 4.721 1.00 90.81 110 SER A N 1
ATOM 870 C CA . SER A 1 110 ? -10.629 7.658 5.662 1.00 90.81 110 SER A CA 1
ATOM 871 C C . SER A 1 110 ? -9.959 8.129 6.962 1.00 90.81 110 SER A C 1
ATOM 873 O O . SER A 1 110 ? -10.381 7.744 8.055 1.00 90.81 110 SER A O 1
ATOM 875 N N . CYS A 1 111 ? -8.967 9.018 6.856 1.00 91.75 111 CYS A N 1
ATOM 876 C CA . CYS A 1 111 ? -8.306 9.635 8.007 1.00 91.75 111 CYS A CA 1
ATOM 877 C C . CYS A 1 111 ? -9.224 10.607 8.758 1.00 91.75 111 CYS A C 1
ATOM 879 O O . CYS A 1 111 ? -9.169 10.653 9.979 1.00 91.75 111 CYS A O 1
ATOM 881 N N . ALA A 1 112 ? -10.097 11.342 8.059 1.00 92.81 112 ALA A N 1
ATOM 882 C CA . ALA A 1 112 ? -11.052 12.259 8.686 1.00 92.81 112 ALA A CA 1
ATOM 883 C C . ALA A 1 112 ? -12.096 11.542 9.566 1.00 92.81 112 ALA A C 1
ATOM 885 O O . ALA A 1 112 ? -12.639 12.143 10.487 1.00 92.81 112 ALA A O 1
ATOM 886 N N . ASN A 1 113 ? -12.356 10.256 9.303 1.00 90.19 113 ASN A N 1
ATOM 887 C CA . ASN A 1 113 ? -13.259 9.403 10.087 1.00 90.19 113 ASN A CA 1
ATOM 888 C C . ASN A 1 113 ? -12.539 8.593 11.188 1.00 90.19 113 ASN A C 1
ATOM 890 O O . ASN A 1 113 ? -13.086 7.613 11.706 1.00 90.19 113 ASN A O 1
ATOM 894 N N . THR A 1 114 ? -11.293 8.945 11.504 1.00 90.38 114 THR A N 1
ATOM 895 C CA . THR A 1 114 ? -10.458 8.262 12.499 1.00 90.38 114 THR A CA 1
ATOM 896 C C . THR A 1 114 ? -9.832 9.295 13.434 1.00 90.38 114 THR A C 1
ATOM 898 O O . THR A 1 114 ? -9.600 10.438 13.044 1.00 90.38 114 THR A O 1
ATOM 901 N N . GLU A 1 115 ? -9.561 8.915 14.681 1.00 92.38 115 GLU A N 1
ATOM 902 C CA . GLU A 1 115 ? -8.900 9.800 15.640 1.00 92.38 115 GLU A CA 1
ATOM 903 C C . GLU A 1 115 ? -7.488 10.185 15.175 1.00 92.38 115 GLU A C 1
ATOM 905 O O . GLU A 1 115 ? -6.700 9.336 14.751 1.00 92.38 115 GLU A O 1
ATOM 910 N N . GLY A 1 116 ? -7.143 11.472 15.291 1.00 91.69 116 GLY A N 1
ATOM 911 C CA . GLY A 1 116 ? -5.866 12.003 14.800 1.00 91.69 116 GLY A CA 1
ATOM 912 C C . GLY A 1 116 ? -4.631 11.370 15.452 1.00 91.69 116 GLY A C 1
ATOM 913 O O . GLY A 1 116 ? -3.605 11.223 14.788 1.00 91.69 116 GLY A O 1
ATOM 914 N N . SER A 1 117 ? -4.736 10.943 16.715 1.00 92.62 117 SER A N 1
ATOM 915 C CA . SER A 1 117 ? -3.660 10.243 17.431 1.00 92.62 117 SER A CA 1
ATOM 916 C C . SER A 1 117 ? -3.310 8.909 16.765 1.00 92.62 117 SER A C 1
ATOM 918 O O . SER A 1 117 ? -2.140 8.642 16.497 1.00 92.62 117 SER A O 1
ATOM 920 N N . ILE A 1 118 ? -4.331 8.124 16.404 1.00 94.00 118 ILE A N 1
ATOM 921 C CA . ILE A 1 118 ? -4.186 6.821 15.738 1.00 94.00 118 ILE A CA 1
ATOM 922 C C . ILE A 1 118 ? -3.583 7.004 14.340 1.00 94.00 118 ILE A C 1
ATOM 924 O O . ILE A 1 118 ? -2.712 6.244 13.916 1.00 94.00 118 ILE A O 1
ATOM 928 N N . VAL A 1 119 ? -4.017 8.042 13.617 1.00 94.88 119 VAL A N 1
ATOM 929 C CA . VAL A 1 119 ? -3.499 8.359 12.277 1.00 94.88 119 VAL A CA 1
ATOM 930 C C . VAL A 1 119 ? -2.004 8.682 12.326 1.00 94.88 119 VAL A C 1
ATOM 932 O O . VAL A 1 119 ? -1.250 8.210 11.472 1.00 94.88 119 VAL A O 1
ATOM 935 N N . LEU A 1 120 ? -1.563 9.462 13.319 1.00 94.44 120 LEU A N 1
ATOM 936 C CA . LEU A 1 120 ? -0.150 9.802 13.487 1.00 94.44 120 LEU A CA 1
ATOM 937 C C . LEU A 1 120 ? 0.692 8.557 13.797 1.00 94.44 120 LEU A C 1
ATOM 939 O O . LEU A 1 120 ? 1.750 8.369 13.194 1.00 94.44 120 LEU A O 1
ATOM 943 N N . GLU A 1 121 ? 0.208 7.691 14.687 1.00 94.31 121 GLU A N 1
ATOM 944 C CA . GLU A 1 121 ? 0.883 6.440 15.037 1.00 94.31 121 GLU A CA 1
ATOM 945 C C . GLU A 1 121 ? 1.006 5.502 13.826 1.00 94.31 121 GLU A C 1
ATOM 947 O O . GLU A 1 121 ? 2.103 5.036 13.500 1.00 94.31 121 GLU A O 1
ATOM 952 N N . ALA A 1 122 ? -0.086 5.314 13.079 1.00 94.62 122 ALA A N 1
ATOM 953 C CA . ALA A 1 122 ? -0.100 4.514 11.857 1.00 94.62 122 ALA A CA 1
ATOM 954 C C .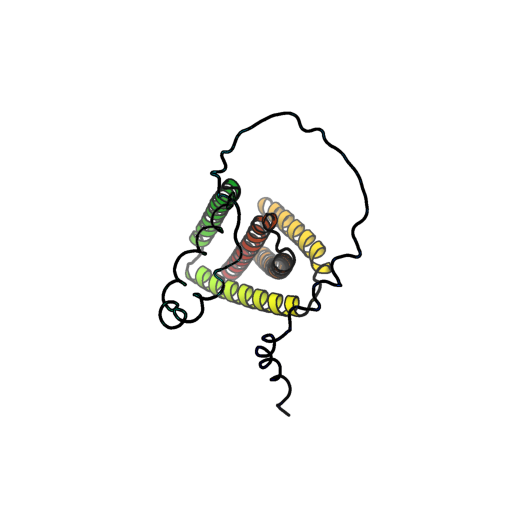 ALA A 1 122 ? 0.861 5.065 10.787 1.00 94.62 122 ALA A C 1
ATOM 956 O O . ALA A 1 122 ? 1.522 4.294 10.082 1.00 94.62 122 ALA A O 1
ATOM 957 N N . LEU A 1 123 ? 0.978 6.392 10.670 1.00 94.06 123 LEU A N 1
ATOM 958 C CA . LEU A 1 123 ? 1.890 7.044 9.729 1.00 94.06 123 LEU A CA 1
ATOM 959 C C . LEU A 1 123 ? 3.354 6.790 10.105 1.00 94.06 123 LEU A C 1
ATOM 961 O O . LEU A 1 123 ? 4.154 6.424 9.237 1.00 94.06 123 LEU A O 1
ATOM 965 N N . ILE A 1 124 ? 3.698 6.926 11.389 1.00 95.62 124 ILE A N 1
ATOM 966 C CA . ILE A 1 124 ? 5.047 6.639 11.892 1.00 95.62 124 ILE A CA 1
ATOM 967 C C . ILE A 1 124 ? 5.396 5.170 11.627 1.00 95.62 124 ILE A C 1
ATOM 969 O O . ILE A 1 124 ? 6.434 4.897 11.017 1.00 95.62 124 ILE A O 1
ATOM 973 N N . LEU A 1 125 ? 4.506 4.236 11.982 1.00 94.81 125 LEU A N 1
ATOM 974 C CA . LEU A 1 125 ? 4.717 2.803 11.767 1.00 94.81 125 LEU A CA 1
ATOM 975 C C . LEU A 1 125 ? 4.913 2.476 10.279 1.00 94.81 125 LEU A C 1
ATOM 977 O O . LEU A 1 125 ? 5.874 1.804 9.906 1.00 94.81 125 LEU A O 1
ATOM 981 N N . THR A 1 126 ? 4.050 3.007 9.411 1.00 95.12 126 THR A N 1
ATOM 982 C CA . THR A 1 126 ? 4.134 2.767 7.963 1.00 95.12 126 THR A CA 1
ATOM 983 C C . THR A 1 126 ? 5.442 3.307 7.390 1.00 95.12 126 THR A C 1
ATOM 985 O O . THR A 1 126 ? 6.109 2.615 6.624 1.00 95.12 126 THR A O 1
ATOM 988 N N . SER A 1 127 ? 5.864 4.511 7.787 1.00 94.69 127 SER A N 1
ATOM 989 C CA . SER A 1 127 ? 7.128 5.095 7.319 1.00 94.69 127 SER A CA 1
ATOM 990 C C . SER A 1 127 ? 8.352 4.265 7.736 1.00 94.69 127 SER A C 1
ATOM 992 O O . SER A 1 127 ? 9.276 4.069 6.938 1.00 94.69 127 SER A O 1
ATOM 994 N N . ALA A 1 128 ? 8.336 3.706 8.950 1.00 96.25 128 ALA A N 1
ATOM 995 C CA . ALA A 1 128 ? 9.383 2.822 9.447 1.00 96.25 128 ALA A CA 1
ATOM 996 C C . ALA A 1 128 ? 9.427 1.502 8.659 1.00 96.25 128 ALA A C 1
ATOM 998 O O . ALA A 1 128 ? 10.496 1.085 8.213 1.00 96.25 128 ALA A O 1
ATOM 999 N N . VAL A 1 129 ? 8.270 0.880 8.410 1.00 95.69 129 VAL A N 1
ATOM 1000 C CA . VAL A 1 129 ? 8.173 -0.364 7.627 1.00 95.69 129 VAL A CA 1
ATOM 1001 C C . VAL A 1 129 ? 8.635 -0.134 6.186 1.00 95.69 1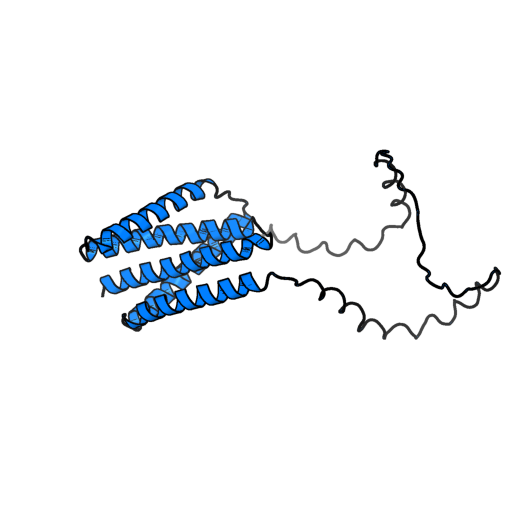29 VAL A C 1
ATOM 1003 O O . VAL A 1 129 ? 9.528 -0.830 5.708 1.00 95.69 129 VAL A O 1
ATOM 1006 N N . VAL A 1 130 ? 8.103 0.883 5.502 1.00 94.69 130 VAL A N 1
ATOM 1007 C CA . VAL A 1 130 ? 8.451 1.183 4.103 1.00 94.69 130 VAL A CA 1
ATOM 1008 C C . VAL A 1 130 ? 9.943 1.483 3.958 1.00 94.69 130 VAL A C 1
ATOM 1010 O O . VAL A 1 130 ? 10.582 0.961 3.044 1.00 94.69 130 VAL A O 1
ATOM 1013 N N . SER A 1 131 ? 10.531 2.273 4.862 1.00 94.62 131 SER A N 1
ATOM 1014 C CA . SER A 1 131 ? 11.965 2.588 4.810 1.00 94.62 131 SER A CA 1
ATOM 1015 C C . SER A 1 131 ? 12.848 1.360 5.059 1.00 94.62 131 SER A C 1
ATOM 1017 O O . SER A 1 131 ? 13.816 1.152 4.321 1.00 94.62 131 SER A O 1
ATOM 1019 N N . ALA A 1 132 ? 12.491 0.505 6.023 1.00 95.81 132 ALA A N 1
ATOM 1020 C CA . ALA A 1 132 ? 13.205 -0.740 6.299 1.00 95.81 132 ALA A CA 1
ATOM 1021 C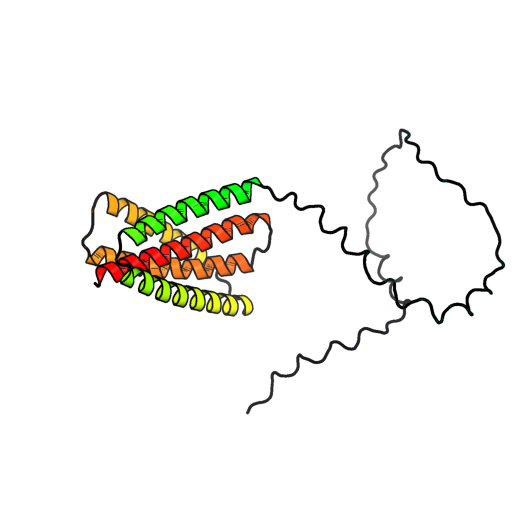 C . ALA A 1 132 ? 13.150 -1.713 5.108 1.00 95.81 132 ALA A C 1
ATOM 1023 O O . ALA A 1 132 ? 14.186 -2.228 4.677 1.00 95.81 132 ALA A O 1
ATOM 1024 N N . LEU A 1 133 ? 11.963 -1.922 4.531 1.00 93.25 133 LEU A N 1
ATOM 1025 C CA . LEU A 1 133 ? 11.768 -2.799 3.373 1.00 93.25 133 LEU A CA 1
ATOM 1026 C C . LEU A 1 133 ? 12.481 -2.270 2.130 1.00 93.25 133 LEU A C 1
ATOM 1028 O O . LEU A 1 133 ? 13.178 -3.020 1.444 1.00 93.25 133 LEU A O 1
ATOM 1032 N N . THR A 1 134 ? 12.371 -0.968 1.873 1.00 91.81 134 THR A N 1
ATOM 1033 C CA . THR A 1 134 ? 13.071 -0.322 0.760 1.00 91.81 134 THR A CA 1
ATOM 1034 C C . THR A 1 134 ? 14.583 -0.492 0.927 1.00 91.81 134 THR A C 1
ATOM 1036 O O . THR A 1 134 ? 15.256 -0.951 0.007 1.00 91.81 134 THR A O 1
ATOM 1039 N N . GLY A 1 135 ? 15.136 -0.246 2.119 1.00 92.75 135 GLY A N 1
ATOM 1040 C CA . GLY A 1 135 ? 16.556 -0.484 2.401 1.00 92.75 135 GLY A CA 1
ATOM 1041 C C . GLY A 1 135 ? 16.990 -1.936 2.158 1.00 92.75 135 GLY A C 1
ATOM 1042 O O . GLY A 1 135 ? 18.027 -2.179 1.528 1.00 92.75 135 GLY A O 1
ATOM 1043 N N . TYR A 1 136 ? 16.173 -2.902 2.587 1.00 92.50 136 TYR A N 1
ATOM 1044 C CA . TYR A 1 136 ? 16.407 -4.326 2.342 1.00 92.50 136 TYR A CA 1
ATOM 1045 C C . TYR A 1 136 ? 16.439 -4.663 0.844 1.00 92.50 136 TYR A C 1
ATOM 1047 O O . TYR A 1 136 ? 17.349 -5.363 0.390 1.00 92.50 136 TYR A O 1
ATOM 1055 N N . THR A 1 137 ? 15.501 -4.128 0.057 1.00 91.88 137 THR A N 1
ATOM 1056 C CA . THR A 1 137 ? 15.434 -4.378 -1.395 1.00 91.88 137 THR A CA 1
ATOM 1057 C C . THR A 1 137 ? 16.654 -3.848 -2.129 1.00 91.88 137 THR A C 1
ATOM 1059 O O . THR A 1 137 ? 17.246 -4.579 -2.915 1.00 91.88 137 THR A O 1
ATOM 1062 N N . PHE A 1 138 ? 17.111 -2.631 -1.820 1.00 89.31 138 PHE A N 1
ATOM 1063 C CA . PHE A 1 138 ? 18.315 -2.063 -2.429 1.00 89.31 138 PHE A CA 1
ATOM 1064 C C . PHE A 1 138 ? 19.556 -2.906 -2.136 1.00 89.31 138 PHE A C 1
ATOM 1066 O O . PHE A 1 138 ? 20.412 -3.093 -3.005 1.00 89.31 138 PHE A O 1
ATOM 1073 N N . TRP A 1 139 ? 19.663 -3.431 -0.916 1.00 90.31 139 TRP A N 1
ATOM 1074 C CA . TRP A 1 139 ? 20.744 -4.337 -0.549 1.00 90.31 139 TRP A CA 1
ATOM 1075 C C . TRP A 1 139 ? 20.649 -5.679 -1.290 1.00 90.31 139 TRP A C 1
ATOM 1077 O O . TRP A 1 139 ? 21.660 -6.163 -1.804 1.00 90.31 139 TRP A O 1
ATOM 1087 N N . ALA A 1 140 ? 19.453 -6.262 -1.395 1.00 88.69 140 ALA A N 1
ATOM 1088 C CA . ALA A 1 140 ? 19.230 -7.529 -2.091 1.00 88.69 140 ALA A CA 1
ATOM 1089 C C . ALA A 1 140 ? 19.434 -7.410 -3.613 1.00 88.69 140 ALA A C 1
ATOM 1091 O O . ALA A 1 140 ? 20.066 -8.282 -4.214 1.00 88.69 140 ALA A O 1
ATOM 1092 N N . ALA A 1 141 ? 18.993 -6.303 -4.215 1.00 86.56 141 ALA A N 1
ATOM 1093 C CA . ALA A 1 141 ? 19.181 -5.989 -5.628 1.00 86.56 141 ALA A CA 1
ATOM 1094 C C . ALA A 1 141 ? 20.667 -5.814 -5.973 1.00 86.56 141 ALA A C 1
ATOM 1096 O O . ALA A 1 141 ? 21.144 -6.374 -6.957 1.00 86.56 141 ALA A O 1
ATOM 1097 N N . LYS A 1 142 ? 21.450 -5.135 -5.116 1.00 85.81 142 LYS A N 1
ATOM 1098 C CA . LYS A 1 142 ? 22.916 -5.037 -5.281 1.00 85.81 142 LYS A CA 1
ATOM 1099 C C . LYS A 1 142 ? 23.625 -6.389 -5.222 1.00 85.81 142 LYS A C 1
ATOM 1101 O O . LYS A 1 142 ? 24.685 -6.540 -5.821 1.00 85.81 142 LYS A O 1
ATOM 1106 N N . LYS A 1 143 ? 23.063 -7.357 -4.495 1.00 86.12 143 LYS A N 1
ATOM 1107 C CA . LYS A 1 143 ? 23.572 -8.732 -4.422 1.00 86.12 143 LYS A CA 1
ATOM 1108 C C . LYS A 1 143 ? 23.125 -9.618 -5.589 1.00 86.12 143 LYS A C 1
ATOM 1110 O O . LYS A 1 143 ? 23.545 -10.769 -5.634 1.00 86.12 143 LYS A O 1
ATOM 1115 N N . GLY A 1 144 ? 22.302 -9.106 -6.506 1.00 79.56 144 GLY A N 1
ATOM 1116 C CA . GLY A 1 144 ? 21.803 -9.868 -7.650 1.00 79.56 144 GLY A CA 1
ATOM 1117 C C . GLY A 1 144 ? 20.833 -10.982 -7.258 1.00 79.56 144 GLY A C 1
ATOM 1118 O O . GLY A 1 144 ? 20.846 -12.040 -7.874 1.00 79.56 144 GLY A O 1
ATOM 1119 N N . LYS A 1 145 ? 20.028 -10.792 -6.204 1.00 81.12 145 LYS A N 1
ATOM 1120 C CA . LYS A 1 145 ? 19.015 -11.781 -5.821 1.00 81.12 145 LYS A CA 1
ATOM 1121 C C . LYS A 1 145 ? 17.825 -11.722 -6.786 1.00 81.12 145 LYS A C 1
ATOM 1123 O O . LYS A 1 145 ? 17.260 -10.654 -7.033 1.00 81.12 145 LYS A O 1
ATOM 1128 N N . ASP A 1 146 ? 17.424 -12.879 -7.301 1.00 79.19 146 ASP A N 1
ATOM 1129 C CA . ASP A 1 146 ? 16.281 -12.993 -8.202 1.00 79.19 146 ASP A CA 1
ATOM 1130 C C . ASP A 1 146 ? 14.986 -13.257 -7.427 1.00 79.19 146 ASP A C 1
ATOM 1132 O O . ASP A 1 146 ? 14.839 -14.272 -6.749 1.00 79.19 146 ASP A O 1
ATOM 1136 N N . PHE A 1 147 ? 14.024 -12.338 -7.546 1.00 79.06 147 PHE A N 1
ATOM 1137 C CA . PHE A 1 147 ? 12.716 -12.394 -6.878 1.00 79.06 147 PHE A CA 1
ATOM 1138 C C . PHE A 1 147 ? 11.597 -12.954 -7.771 1.00 79.06 147 PHE A C 1
ATOM 1140 O O . PHE A 1 147 ? 10.415 -12.780 -7.485 1.00 79.06 147 PHE A O 1
ATOM 1147 N N . SER A 1 148 ? 11.949 -13.662 -8.847 1.00 79.50 148 SER A N 1
ATOM 1148 C CA . SER A 1 148 ? 10.980 -14.168 -9.832 1.00 79.50 148 SER A CA 1
ATOM 1149 C C . SER A 1 148 ? 9.912 -15.086 -9.209 1.00 79.50 148 SER A C 1
ATOM 1151 O O . SER A 1 148 ? 8.744 -15.029 -9.583 1.00 79.50 148 SER A O 1
ATOM 1153 N N . PHE A 1 149 ? 10.280 -15.861 -8.180 1.00 82.38 149 PHE A N 1
ATOM 1154 C CA . PHE A 1 149 ? 9.356 -16.745 -7.457 1.00 82.38 149 PHE A CA 1
ATOM 1155 C C . PHE A 1 149 ? 8.262 -15.994 -6.671 1.00 82.38 149 PHE A C 1
ATOM 1157 O O . PHE A 1 149 ? 7.185 -16.541 -6.449 1.00 82.38 149 PHE A O 1
ATOM 1164 N N . MET A 1 150 ? 8.499 -14.738 -6.273 1.00 83.88 150 MET A N 1
ATOM 1165 C CA . MET A 1 150 ? 7.516 -13.956 -5.510 1.00 83.88 150 MET A CA 1
ATOM 1166 C C . MET A 1 150 ? 6.397 -13.385 -6.386 1.00 83.88 150 MET A C 1
ATOM 1168 O O . MET A 1 150 ? 5.310 -13.143 -5.874 1.00 83.88 150 MET A O 1
ATOM 1172 N N . GLY A 1 151 ? 6.617 -13.221 -7.695 1.00 86.62 151 GLY A N 1
ATOM 1173 C CA . GLY A 1 151 ? 5.631 -12.617 -8.600 1.00 86.62 151 GLY A CA 1
ATOM 1174 C C . GLY A 1 151 ? 4.277 -13.344 -8.619 1.00 86.62 151 GLY A C 1
ATOM 1175 O O . GLY A 1 151 ? 3.258 -12.717 -8.327 1.00 86.62 151 GLY A O 1
ATOM 1176 N N . PRO A 1 152 ? 4.231 -14.664 -8.899 1.00 89.50 152 PRO A N 1
ATOM 1177 C CA . PRO A 1 152 ? 2.976 -15.419 -8.908 1.00 89.50 152 PRO A CA 1
ATOM 1178 C C . PRO A 1 152 ? 2.286 -15.465 -7.537 1.00 89.50 152 PRO A C 1
ATOM 1180 O O . PRO A 1 152 ? 1.064 -15.340 -7.455 1.00 89.50 152 PRO A O 1
ATOM 1183 N N . LEU A 1 153 ? 3.060 -15.602 -6.454 1.00 90.12 153 LEU A N 1
ATOM 1184 C CA . LEU A 1 153 ? 2.523 -15.626 -5.091 1.00 90.12 153 LEU A CA 1
ATOM 1185 C C . LEU A 1 153 ? 1.841 -14.298 -4.752 1.00 90.12 153 LEU A C 1
ATOM 1187 O O . LEU A 1 153 ? 0.707 -14.292 -4.278 1.00 90.12 153 LEU A O 1
ATOM 1191 N N . LEU A 1 154 ? 2.491 -13.176 -5.059 1.00 89.31 154 LEU A N 1
ATOM 1192 C CA . LEU A 1 154 ? 1.924 -11.854 -4.826 1.00 89.31 154 LEU A CA 1
ATOM 1193 C C . LEU A 1 154 ? 0.650 -11.664 -5.654 1.00 89.31 154 LEU A C 1
ATOM 1195 O O . LEU A 1 154 ? -0.401 -11.397 -5.074 1.00 89.31 154 LEU A O 1
ATOM 1199 N N . PHE A 1 155 ? 0.692 -11.941 -6.962 1.00 90.19 155 PHE A N 1
ATOM 1200 C CA . PHE A 1 155 ? -0.474 -11.803 -7.842 1.00 90.19 155 PHE A CA 1
ATOM 1201 C C . PHE A 1 155 ? -1.700 -12.589 -7.350 1.00 90.19 155 PHE A C 1
ATOM 1203 O O . PHE A 1 155 ? -2.810 -12.057 -7.314 1.00 90.19 155 PHE A O 1
ATOM 1210 N N . THR A 1 156 ? -1.504 -13.838 -6.913 1.00 91.81 156 THR A N 1
ATOM 1211 C CA . THR A 1 156 ? -2.597 -14.645 -6.343 1.00 91.81 156 THR A CA 1
ATOM 1212 C C . THR A 1 156 ? -3.119 -14.071 -5.024 1.00 91.81 156 THR A C 1
ATOM 1214 O O . THR A 1 156 ? -4.331 -14.015 -4.821 1.00 91.81 156 THR A O 1
ATOM 1217 N N . SER A 1 157 ? -2.236 -13.580 -4.152 1.00 92.00 157 SER A N 1
ATOM 1218 C CA . SER A 1 157 ? -2.620 -13.006 -2.858 1.00 92.00 157 SER A CA 1
ATOM 1219 C C . SER A 1 157 ? -3.449 -11.720 -2.985 1.00 92.00 157 SER A C 1
ATOM 1221 O O . SER A 1 157 ? -4.421 -11.545 -2.249 1.00 92.00 157 SER A O 1
ATOM 1223 N N . LEU A 1 158 ? -3.151 -10.859 -3.964 1.00 90.94 158 LEU A N 1
ATOM 1224 C CA . LEU A 1 158 ? -3.951 -9.660 -4.234 1.00 90.94 158 LEU A CA 1
ATOM 1225 C C . LEU A 1 158 ? -5.339 -10.014 -4.761 1.00 90.94 158 LEU A C 1
ATOM 1227 O O . LEU A 1 158 ? -6.322 -9.399 -4.352 1.00 90.94 158 LEU A O 1
ATOM 1231 N N . PHE A 1 159 ? -5.447 -11.041 -5.604 1.00 93.00 159 PHE A N 1
ATOM 1232 C CA . PHE A 1 159 ? -6.747 -11.527 -6.061 1.00 93.00 159 PHE A CA 1
ATOM 1233 C C . PHE A 1 159 ? -7.608 -12.028 -4.889 1.00 93.00 159 PHE A C 1
ATOM 1235 O O . PHE A 1 159 ? -8.789 -11.693 -4.797 1.00 93.00 159 PHE A O 1
ATOM 1242 N N . VAL A 1 160 ? -7.004 -12.753 -3.939 1.00 92.75 160 VAL A N 1
ATOM 1243 C CA . VAL A 1 160 ? -7.680 -13.209 -2.712 1.00 92.75 160 VAL A CA 1
ATOM 1244 C C . VAL A 1 160 ? -8.128 -12.035 -1.835 1.00 92.75 160 VAL A C 1
ATOM 1246 O O . VAL A 1 160 ? -9.259 -12.052 -1.346 1.00 92.75 160 VAL A O 1
ATOM 1249 N N . LEU A 1 161 ? -7.294 -11.002 -1.663 1.00 91.50 161 LEU A N 1
ATOM 1250 C CA . LEU A 1 161 ? -7.667 -9.785 -0.925 1.00 91.50 161 LEU A CA 1
ATOM 1251 C C . LEU A 1 161 ? -8.868 -9.083 -1.572 1.00 91.50 161 LEU A C 1
ATOM 1253 O O . LEU A 1 161 ? -9.819 -8.727 -0.883 1.00 91.50 161 LEU A O 1
ATOM 1257 N N . VAL A 1 162 ? -8.876 -8.938 -2.898 1.00 91.50 162 VAL A N 1
ATOM 1258 C CA . VAL A 1 162 ? -9.995 -8.306 -3.615 1.00 91.50 162 VAL A CA 1
ATOM 1259 C C . VAL A 1 162 ? -11.289 -9.108 -3.450 1.00 91.50 162 VAL A C 1
ATOM 1261 O O . VAL A 1 162 ? -12.325 -8.527 -3.128 1.00 91.50 162 VAL A O 1
ATOM 1264 N N . LEU A 1 163 ? -11.240 -10.435 -3.609 1.00 92.81 163 LEU A N 1
ATOM 1265 C CA . LEU A 1 163 ? -12.414 -11.294 -3.424 1.00 92.81 163 LEU A CA 1
ATOM 1266 C C . LEU A 1 163 ? -12.942 -11.248 -1.989 1.00 92.81 163 LEU A C 1
ATOM 1268 O O . LEU A 1 163 ? -14.144 -11.108 -1.774 1.00 92.81 163 LEU A O 1
ATOM 1272 N N . THR A 1 164 ? -12.045 -11.318 -1.006 1.00 88.88 164 THR A N 1
ATOM 1273 C CA . THR A 1 164 ? -12.420 -11.264 0.413 1.00 88.88 164 THR A CA 1
ATOM 1274 C C . THR A 1 164 ? -13.015 -9.903 0.771 1.00 88.88 164 THR A C 1
ATOM 1276 O O . THR A 1 164 ? -14.035 -9.845 1.454 1.00 88.88 164 THR A O 1
ATOM 1279 N N . GLY A 1 165 ? -12.445 -8.811 0.250 1.00 89.12 165 GLY A N 1
ATOM 1280 C CA . GLY A 1 165 ? -12.994 -7.465 0.407 1.00 89.12 165 GLY A CA 1
ATOM 1281 C C . GLY A 1 165 ? -14.385 -7.316 -0.213 1.00 89.12 165 GLY A C 1
ATOM 1282 O O . GLY A 1 165 ? -15.249 -6.682 0.384 1.00 89.12 165 GLY A O 1
ATOM 1283 N N . PHE A 1 166 ? -14.641 -7.945 -1.365 1.00 91.38 166 PHE A N 1
ATOM 1284 C CA . PHE A 1 166 ? -15.967 -7.941 -1.988 1.00 91.38 166 PHE A CA 1
ATOM 1285 C C . PHE A 1 166 ? -16.996 -8.715 -1.155 1.00 91.38 166 PHE A C 1
ATOM 1287 O O . PHE A 1 166 ? -18.105 -8.233 -0.942 1.00 91.38 166 PHE A O 1
ATOM 1294 N N . ILE A 1 167 ? -16.619 -9.879 -0.617 1.00 90.75 167 ILE A N 1
ATOM 1295 C CA . ILE A 1 167 ? -17.478 -10.670 0.280 1.00 90.75 167 ILE A CA 1
ATOM 1296 C C . ILE A 1 167 ? -17.814 -9.877 1.548 1.00 90.75 167 ILE A C 1
ATOM 1298 O O . ILE A 1 167 ? -18.968 -9.878 1.976 1.00 90.75 167 ILE A O 1
ATOM 1302 N N . GLN A 1 168 ? -16.840 -9.153 2.104 1.00 88.62 168 GLN A N 1
ATOM 1303 C CA . GLN A 1 168 ? -17.015 -8.347 3.313 1.00 88.62 168 GLN A CA 1
ATOM 1304 C C . GLN A 1 168 ? -18.063 -7.230 3.151 1.00 88.62 168 GLN A C 1
ATOM 1306 O O . GLN A 1 168 ? -18.670 -6.823 4.141 1.00 88.62 168 GLN A O 1
ATOM 1311 N N . VAL A 1 169 ? -18.313 -6.751 1.923 1.00 88.69 169 VAL A N 1
ATOM 1312 C CA . VAL A 1 169 ? -19.370 -5.759 1.641 1.00 88.69 169 VAL A CA 1
ATOM 1313 C C . VAL A 1 169 ? -20.770 -6.356 1.813 1.00 88.69 169 VAL A C 1
ATOM 1315 O O . VAL A 1 169 ? -21.662 -5.673 2.308 1.00 88.69 169 VAL A O 1
ATOM 1318 N N . PHE A 1 170 ? -20.973 -7.621 1.432 1.00 92.06 170 PHE A N 1
ATOM 1319 C CA . PHE A 1 170 ? -22.268 -8.300 1.574 1.00 92.06 170 PHE A CA 1
ATOM 1320 C C . PHE A 1 170 ? -22.448 -8.938 2.954 1.00 92.06 170 PHE A C 1
ATOM 1322 O O . PHE A 1 170 ? -23.554 -8.952 3.488 1.00 92.06 170 PHE A O 1
ATOM 1329 N N . PHE A 1 171 ? -21.362 -9.452 3.533 1.00 89.50 171 PHE A N 1
ATOM 1330 C CA . PHE A 1 171 ? -21.349 -10.123 4.827 1.00 89.50 171 PHE A CA 1
ATOM 1331 C C . PHE A 1 171 ? -20.322 -9.446 5.743 1.00 89.50 171 PHE A C 1
ATOM 1333 O O . PHE A 1 171 ? -19.142 -9.809 5.711 1.00 89.50 171 PHE A O 1
ATOM 1340 N N . PRO A 1 172 ? -20.734 -8.457 6.560 1.00 83.88 172 PRO A N 1
ATOM 1341 C CA . PRO A 1 172 ? -19.821 -7.801 7.482 1.00 83.88 172 PRO A CA 1
ATOM 1342 C C . PRO A 1 172 ? -19.370 -8.799 8.551 1.00 83.88 172 PRO A C 1
ATOM 1344 O O . PRO A 1 172 ? -20.173 -9.323 9.323 1.00 83.88 172 PRO A O 1
ATOM 1347 N N . PHE A 1 173 ? -18.068 -9.077 8.582 1.00 83.75 173 PHE A N 1
ATOM 1348 C CA . PHE A 1 173 ? -17.480 -9.929 9.605 1.00 83.75 173 PHE A CA 1
ATOM 1349 C C . PHE A 1 173 ? -17.335 -9.200 10.946 1.00 83.75 173 PHE A C 1
ATOM 1351 O O . PHE A 1 173 ? -17.368 -7.971 11.018 1.00 83.75 173 PHE A O 1
ATOM 1358 N N . GLY A 1 174 ? -17.124 -9.973 12.013 1.00 87.38 174 GLY A N 1
ATOM 1359 C CA . GLY A 1 174 ? -16.853 -9.426 13.337 1.00 87.38 174 GLY A CA 1
ATOM 1360 C C . GLY A 1 174 ? -15.537 -8.629 13.400 1.00 87.38 174 GLY A C 1
ATOM 1361 O O . GLY A 1 174 ? -14.660 -8.799 12.545 1.00 87.38 174 GLY A O 1
ATOM 1362 N N . PRO A 1 175 ? -15.347 -7.801 14.439 1.00 85.88 175 PRO A N 1
ATOM 1363 C CA . PRO A 1 175 ? -14.182 -6.919 14.553 1.00 85.88 175 PRO A CA 1
ATOM 1364 C C . PRO A 1 175 ? -12.837 -7.675 14.553 1.00 85.88 175 PRO A C 1
ATOM 1366 O O . PRO A 1 175 ? -11.887 -7.285 13.877 1.00 85.88 175 PRO A O 1
ATOM 1369 N N . THR A 1 176 ? -12.781 -8.842 15.205 1.00 87.31 176 TH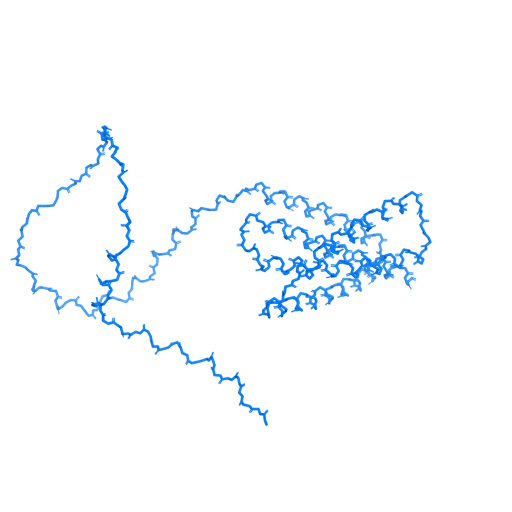R A N 1
ATOM 1370 C CA . THR A 1 176 ? -11.586 -9.704 15.263 1.00 87.31 176 THR A CA 1
ATOM 1371 C C . THR A 1 176 ? -11.158 -10.225 13.888 1.00 87.31 176 THR A C 1
ATOM 1373 O O . THR A 1 176 ? -9.976 -10.243 13.557 1.00 87.31 176 THR A O 1
ATOM 1376 N N . SER A 1 177 ? -12.114 -10.622 13.048 1.00 88.50 177 SER A N 1
ATOM 1377 C CA . SER A 1 177 ? -11.837 -11.064 11.675 1.00 88.50 177 SER A CA 1
ATOM 1378 C C . SER A 1 177 ? -11.314 -9.932 10.795 1.00 88.50 177 SER A C 1
ATOM 1380 O O . SER A 1 177 ? -10.454 -10.175 9.950 1.00 88.50 177 SER A O 1
ATOM 1382 N N . VAL A 1 178 ? -11.776 -8.696 11.015 1.00 89.25 178 VAL A N 1
ATOM 1383 C CA . VAL A 1 178 ? -11.258 -7.520 10.301 1.00 89.25 178 VAL A CA 1
ATOM 1384 C C . VAL A 1 178 ? -9.807 -7.242 10.698 1.00 89.25 178 VAL A C 1
ATOM 1386 O O . VAL A 1 178 ? -8.994 -6.989 9.809 1.00 89.25 178 VAL A O 1
ATOM 1389 N N . ALA A 1 179 ? -9.458 -7.376 11.984 1.00 90.44 179 ALA A N 1
ATOM 1390 C CA . ALA A 1 179 ? -8.076 -7.241 12.456 1.00 90.44 179 ALA A CA 1
ATOM 1391 C C . ALA A 1 179 ? -7.138 -8.268 11.798 1.00 90.44 179 ALA A C 1
ATOM 1393 O O . ALA A 1 179 ? -6.092 -7.908 11.250 1.00 90.44 179 ALA A O 1
ATOM 1394 N N . ILE A 1 180 ? -7.541 -9.544 11.780 1.00 91.56 180 ILE A N 1
ATOM 1395 C CA . ILE A 1 180 ? -6.767 -10.624 11.146 1.00 91.56 180 ILE A CA 1
ATOM 1396 C C . ILE A 1 180 ? -6.602 -10.354 9.647 1.00 91.56 180 ILE A C 1
ATOM 1398 O O . ILE A 1 180 ? -5.501 -10.475 9.107 1.00 91.56 180 ILE A O 1
ATOM 1402 N N . TYR A 1 181 ? -7.678 -9.936 8.978 1.00 92.00 181 TYR A N 1
ATOM 1403 C CA . TYR A 1 181 ? -7.642 -9.578 7.564 1.00 92.00 181 TYR A CA 1
ATOM 1404 C C . TYR A 1 181 ? -6.667 -8.424 7.288 1.00 92.00 181 TYR A C 1
ATOM 1406 O O . TYR A 1 181 ? -5.860 -8.511 6.360 1.00 92.00 181 TYR A O 1
ATOM 1414 N N . SER A 1 182 ? -6.673 -7.372 8.115 1.00 92.44 182 SER A N 1
ATOM 1415 C CA . SER A 1 182 ? -5.712 -6.272 7.986 1.00 92.44 182 SER A CA 1
ATOM 1416 C C . SER A 1 182 ? -4.268 -6.699 8.242 1.00 92.44 182 SER A C 1
ATOM 1418 O O . SER A 1 182 ? -3.384 -6.245 7.520 1.00 92.44 182 SER A O 1
ATOM 1420 N N . ALA A 1 183 ? -4.018 -7.606 9.191 1.00 92.81 183 ALA A N 1
ATOM 1421 C CA . ALA A 1 183 ? -2.674 -8.112 9.472 1.00 92.81 183 ALA A CA 1
ATOM 1422 C C . ALA A 1 183 ? -2.115 -8.931 8.294 1.00 92.81 183 ALA A C 1
ATOM 1424 O O . ALA A 1 183 ? -0.978 -8.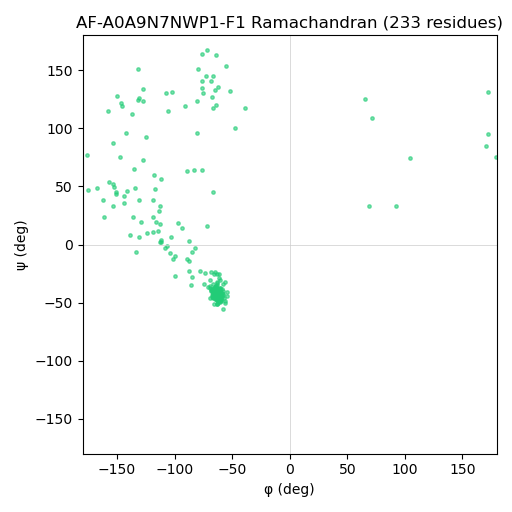720 7.868 1.00 92.81 183 ALA A O 1
ATOM 1425 N N . ILE A 1 184 ? -2.931 -9.819 7.713 1.00 94.06 184 ILE A N 1
ATOM 1426 C CA . ILE A 1 184 ? -2.559 -10.584 6.511 1.00 94.06 184 ILE A CA 1
ATOM 1427 C C . ILE A 1 184 ? -2.333 -9.635 5.327 1.00 94.06 184 ILE A C 1
ATOM 1429 O O . ILE A 1 184 ? -1.332 -9.759 4.618 1.00 94.06 184 ILE A O 1
ATOM 1433 N N . GLY A 1 185 ? -3.221 -8.653 5.143 1.00 93.75 185 GLY A N 1
ATOM 1434 C CA . GLY A 1 185 ? -3.080 -7.620 4.118 1.00 93.75 185 GLY A CA 1
ATOM 1435 C C . GLY A 1 185 ? -1.772 -6.840 4.249 1.00 93.75 185 GLY A C 1
ATOM 1436 O O . GLY A 1 185 ? -1.057 -6.693 3.261 1.00 93.75 185 GLY A O 1
ATOM 1437 N N . ALA A 1 186 ? -1.404 -6.418 5.461 1.00 94.62 186 ALA A N 1
ATOM 1438 C CA . ALA A 1 186 ? -0.160 -5.693 5.710 1.00 94.62 186 ALA A CA 1
ATOM 1439 C C . ALA A 1 186 ? 1.079 -6.511 5.307 1.00 94.62 186 ALA A C 1
ATOM 1441 O O . ALA A 1 186 ? 1.979 -5.984 4.652 1.00 94.62 186 ALA A O 1
ATOM 1442 N N . ILE A 1 187 ? 1.107 -7.813 5.617 1.00 94.06 187 ILE A N 1
ATOM 1443 C CA . ILE A 1 187 ? 2.201 -8.709 5.206 1.00 94.06 187 ILE A CA 1
ATOM 1444 C C . ILE A 1 187 ? 2.270 -8.811 3.677 1.00 94.06 187 ILE A C 1
ATOM 1446 O O . ILE A 1 187 ? 3.355 -8.698 3.103 1.00 94.06 187 ILE A O 1
ATOM 1450 N N . ILE A 1 188 ? 1.129 -8.963 3.003 1.00 94.69 188 ILE A N 1
ATOM 1451 C CA . ILE A 1 188 ? 1.067 -9.050 1.539 1.00 94.69 188 ILE A CA 1
ATOM 1452 C C . ILE A 1 188 ? 1.560 -7.750 0.888 1.00 94.69 188 ILE A C 1
ATOM 1454 O O . ILE A 1 188 ? 2.466 -7.803 0.055 1.00 94.69 188 ILE A O 1
ATOM 1458 N N . PHE A 1 189 ? 1.041 -6.587 1.299 1.00 95.06 189 PHE A N 1
ATOM 1459 C CA . PHE A 1 189 ? 1.461 -5.290 0.751 1.00 95.06 189 PHE A CA 1
ATOM 1460 C C . PHE A 1 189 ? 2.938 -4.993 1.031 1.00 95.06 189 PHE A C 1
ATOM 1462 O O . PHE A 1 189 ? 3.634 -4.435 0.186 1.00 95.06 189 PHE A O 1
ATOM 1469 N N . SER A 1 190 ? 3.462 -5.446 2.173 1.00 93.75 190 SER A N 1
ATOM 1470 C CA . SER A 1 190 ? 4.894 -5.370 2.460 1.00 93.75 190 SER A CA 1
ATOM 1471 C C . SER A 1 190 ? 5.723 -6.196 1.453 1.00 93.75 190 SER A C 1
ATOM 1473 O O . SER A 1 190 ? 6.729 -5.719 0.927 1.00 93.75 190 SER A O 1
ATOM 1475 N N . GLY A 1 191 ? 5.268 -7.400 1.086 1.00 92.69 191 GLY A N 1
ATOM 1476 C CA . GLY A 1 191 ? 5.901 -8.215 0.044 1.00 92.69 191 GLY A CA 1
ATOM 1477 C C . GLY A 1 191 ? 5.833 -7.576 -1.347 1.00 92.69 191 GLY A C 1
ATOM 1478 O O . GLY A 1 191 ? 6.803 -7.653 -2.104 1.00 92.69 191 GLY A O 1
ATOM 1479 N N . TYR A 1 192 ? 4.725 -6.900 -1.654 1.00 93.81 192 TYR A N 1
ATOM 1480 C CA . TYR A 1 192 ? 4.539 -6.146 -2.893 1.00 93.81 192 TYR A CA 1
ATOM 1481 C C . TYR A 1 192 ? 5.530 -4.992 -3.034 1.00 93.81 192 TYR A C 1
ATOM 1483 O O . TYR A 1 192 ? 6.209 -4.913 -4.054 1.00 93.81 192 TYR A O 1
ATOM 1491 N N . ILE A 1 193 ? 5.735 -4.190 -1.981 1.00 94.06 193 ILE A N 1
ATOM 1492 C CA . ILE A 1 193 ? 6.749 -3.120 -1.979 1.00 94.06 193 ILE A CA 1
ATOM 1493 C C . ILE A 1 193 ? 8.129 -3.678 -2.340 1.00 94.06 193 ILE A C 1
ATOM 1495 O O . ILE A 1 193 ? 8.872 -3.059 -3.106 1.00 94.06 193 ILE A O 1
ATOM 1499 N N . VAL A 1 194 ? 8.479 -4.857 -1.813 1.00 93.00 194 VAL A N 1
ATOM 1500 C CA . VAL A 1 194 ? 9.770 -5.493 -2.099 1.00 93.00 194 VAL A CA 1
ATOM 1501 C C . VAL A 1 194 ? 9.891 -5.885 -3.572 1.00 93.00 194 VAL A C 1
ATOM 1503 O O . VAL A 1 194 ? 10.915 -5.614 -4.203 1.00 93.00 194 VAL A O 1
ATOM 1506 N N . TYR A 1 195 ? 8.849 -6.504 -4.120 1.00 91.69 195 TYR A N 1
ATOM 1507 C CA . TYR A 1 195 ? 8.815 -6.971 -5.503 1.00 91.69 195 TYR A CA 1
ATOM 1508 C C . TYR A 1 195 ? 8.776 -5.822 -6.516 1.00 91.69 195 TYR A C 1
ATOM 1510 O O . TYR A 1 195 ? 9.561 -5.810 -7.468 1.00 91.69 195 TYR A O 1
ATOM 1518 N N . ASP A 1 196 ? 7.927 -4.824 -6.281 1.00 91.50 196 ASP A N 1
ATOM 1519 C CA . ASP A 1 196 ? 7.778 -3.664 -7.155 1.00 91.50 196 ASP A CA 1
ATOM 1520 C C . ASP A 1 196 ? 9.045 -2.806 -7.159 1.00 91.50 196 ASP A C 1
ATOM 1522 O O . ASP A 1 196 ? 9.486 -2.365 -8.223 1.00 91.50 196 ASP A O 1
ATOM 1526 N N . THR A 1 197 ? 9.708 -2.650 -6.006 1.00 90.25 197 THR A N 1
ATOM 1527 C CA . THR A 1 197 ? 10.996 -1.942 -5.926 1.00 90.25 197 THR A CA 1
ATOM 1528 C C . THR A 1 197 ? 12.106 -2.690 -6.673 1.00 90.25 197 THR A C 1
ATOM 1530 O O . THR A 1 197 ? 12.884 -2.066 -7.396 1.00 90.25 197 THR A O 1
ATOM 1533 N N . ASP A 1 198 ? 12.179 -4.022 -6.563 1.00 89.69 198 ASP A N 1
ATOM 1534 C CA . ASP A 1 198 ? 13.140 -4.828 -7.335 1.00 89.69 198 ASP A CA 1
ATOM 1535 C C . ASP A 1 198 ? 12.887 -4.723 -8.849 1.00 89.69 198 ASP A C 1
ATOM 1537 O O . ASP A 1 198 ? 13.819 -4.506 -9.631 1.00 89.69 198 ASP A O 1
ATOM 1541 N N . ASN A 1 199 ? 11.622 -4.801 -9.272 1.00 87.12 199 ASN A N 1
ATOM 1542 C CA . ASN A 1 199 ? 11.240 -4.681 -10.677 1.00 87.12 199 ASN A CA 1
ATOM 1543 C C . ASN A 1 199 ? 11.537 -3.273 -11.232 1.00 87.12 199 ASN A C 1
ATOM 1545 O O . ASN A 1 199 ? 12.012 -3.146 -12.364 1.00 87.12 199 ASN A O 1
ATOM 1549 N N . LEU A 1 200 ? 11.351 -2.225 -10.418 1.00 86.81 200 LEU A N 1
ATOM 1550 C CA . LEU A 1 200 ? 11.697 -0.842 -10.756 1.00 86.81 200 LEU A CA 1
ATOM 1551 C C . LEU A 1 200 ? 13.203 -0.672 -11.014 1.00 86.81 200 LEU A C 1
ATOM 1553 O O . LEU A 1 200 ? 13.591 -0.007 -11.974 1.00 86.81 200 LEU A O 1
ATOM 1557 N N . ILE A 1 201 ? 14.051 -1.304 -10.194 1.00 83.81 201 ILE A N 1
ATOM 1558 C CA . ILE A 1 201 ? 15.516 -1.278 -10.350 1.00 83.81 201 ILE A CA 1
ATOM 1559 C C . ILE A 1 201 ? 15.957 -2.071 -11.592 1.00 83.81 201 ILE A C 1
ATOM 1561 O O . ILE A 1 201 ? 16.964 -1.740 -12.215 1.00 83.81 201 ILE A O 1
ATOM 1565 N N . LYS A 1 202 ? 15.232 -3.121 -11.985 1.00 80.75 202 LYS A N 1
ATOM 1566 C CA . LYS A 1 202 ? 15.610 -3.964 -13.132 1.00 80.75 202 LYS A CA 1
ATOM 1567 C C . LYS A 1 202 ? 15.126 -3.415 -14.482 1.00 80.75 202 LYS A C 1
ATOM 1569 O O . LYS A 1 202 ? 15.780 -3.664 -15.495 1.00 80.75 202 LYS A O 1
ATOM 1574 N N . ARG A 1 203 ? 14.020 -2.658 -14.536 1.00 69.44 203 ARG A N 1
ATOM 1575 C CA . ARG A 1 203 ? 13.349 -2.247 -15.791 1.00 69.44 203 ARG A CA 1
ATOM 1576 C C . ARG A 1 203 ? 13.422 -0.742 -16.105 1.00 69.44 203 ARG A C 1
ATOM 1578 O O . ARG A 1 203 ? 12.398 -0.113 -16.354 1.00 69.44 203 ARG A O 1
ATOM 1585 N N . PHE A 1 204 ? 14.625 -0.165 -16.190 1.00 60.09 204 PHE A N 1
ATOM 1586 C CA . PHE A 1 204 ? 14.885 1.262 -16.505 1.00 60.09 204 PHE A CA 1
ATOM 1587 C C . PHE A 1 204 ? 14.515 1.726 -17.942 1.00 60.09 204 PHE A C 1
ATOM 1589 O O . PHE A 1 204 ? 15.280 2.438 -18.592 1.00 60.09 204 PHE A O 1
ATOM 1596 N N . THR A 1 205 ? 13.348 1.357 -18.474 1.00 60.56 205 THR A N 1
ATOM 1597 C CA . THR A 1 205 ? 12.824 1.913 -19.736 1.00 60.56 205 THR A CA 1
ATOM 1598 C C . THR A 1 205 ? 11.741 2.952 -19.434 1.00 60.56 205 THR A C 1
ATOM 1600 O O . THR A 1 205 ? 10.828 2.694 -18.652 1.00 60.56 205 THR A O 1
ATOM 1603 N N . TYR A 1 206 ? 11.836 4.135 -20.054 1.00 59.41 206 TYR A N 1
ATOM 1604 C CA . TYR A 1 206 ? 11.013 5.314 -19.732 1.00 59.41 206 TYR A CA 1
ATOM 1605 C C . TYR A 1 206 ? 9.492 5.090 -19.819 1.00 59.41 206 TYR A C 1
ATOM 1607 O O . TYR A 1 206 ? 8.761 5.690 -19.034 1.00 59.41 206 TYR A O 1
ATOM 1615 N N . ASP A 1 207 ? 9.012 4.223 -20.714 1.00 66.62 207 ASP A N 1
ATOM 1616 C CA . ASP A 1 207 ? 7.569 4.012 -20.911 1.00 66.62 207 ASP A CA 1
ATOM 1617 C C . ASP A 1 207 ? 6.885 3.227 -19.780 1.00 66.62 207 ASP A C 1
ATOM 1619 O O . ASP A 1 207 ? 5.687 3.389 -19.559 1.00 66.62 207 ASP A O 1
ATOM 1623 N N . GLN A 1 208 ? 7.622 2.408 -19.021 1.00 75.00 208 GLN A N 1
ATOM 1624 C CA . GLN A 1 208 ? 7.039 1.542 -17.979 1.00 75.00 208 GLN A CA 1
ATOM 1625 C C . GLN A 1 208 ? 7.174 2.109 -16.558 1.00 75.00 208 GLN A C 1
ATOM 1627 O O . GLN A 1 208 ? 6.526 1.618 -15.635 1.00 75.00 208 GLN A O 1
ATOM 1632 N N . TYR A 1 209 ? 7.958 3.175 -16.371 1.00 78.94 209 TYR A N 1
ATOM 1633 C CA . TYR A 1 209 ? 8.196 3.775 -15.052 1.00 78.94 209 TYR A CA 1
ATOM 1634 C C . TYR A 1 209 ? 6.925 4.359 -14.419 1.00 78.94 209 TYR A C 1
ATOM 1636 O O . TYR A 1 209 ? 6.738 4.279 -13.206 1.00 78.94 209 TYR A O 1
ATOM 1644 N N . ILE A 1 210 ? 6.044 4.937 -15.242 1.00 82.38 210 ILE A N 1
ATOM 1645 C CA . ILE A 1 210 ? 4.796 5.563 -14.782 1.00 82.38 210 ILE A CA 1
ATOM 1646 C C . ILE A 1 210 ? 3.903 4.516 -14.111 1.00 82.38 210 ILE A C 1
ATOM 1648 O O . ILE A 1 210 ? 3.451 4.726 -12.990 1.00 82.38 210 ILE A O 1
ATOM 1652 N N . TRP A 1 211 ? 3.716 3.366 -14.761 1.00 83.56 211 TRP A N 1
ATOM 1653 C CA . TRP A 1 211 ? 2.931 2.258 -14.219 1.00 83.56 211 TRP A CA 1
ATOM 1654 C C . TRP A 1 211 ? 3.551 1.669 -12.954 1.00 83.56 211 TRP A C 1
ATOM 1656 O O . TRP A 1 211 ? 2.845 1.515 -11.965 1.00 83.56 211 TRP A O 1
ATOM 1666 N N . ALA A 1 212 ? 4.863 1.419 -12.951 1.00 86.38 212 ALA A N 1
ATOM 1667 C CA . ALA A 1 212 ? 5.555 0.888 -11.775 1.00 86.38 212 ALA A CA 1
ATOM 1668 C C . ALA A 1 212 ? 5.505 1.847 -10.568 1.00 86.38 212 ALA A C 1
ATOM 1670 O O . ALA A 1 212 ? 5.444 1.420 -9.422 1.00 86.38 212 ALA A O 1
ATOM 1671 N N . SER A 1 213 ? 5.502 3.160 -10.815 1.00 87.31 213 SER A N 1
ATOM 1672 C CA . SER A 1 213 ? 5.348 4.155 -9.745 1.00 87.31 213 SER A CA 1
ATOM 1673 C C . SER A 1 213 ? 3.929 4.163 -9.176 1.00 87.31 213 SER A C 1
ATOM 1675 O O . SER A 1 213 ? 3.748 4.348 -7.975 1.00 87.31 213 SER A O 1
ATOM 1677 N N . VAL A 1 214 ? 2.921 3.957 -10.029 1.00 88.75 214 VAL A N 1
ATOM 1678 C CA . VAL A 1 214 ? 1.514 3.874 -9.617 1.00 88.75 214 VAL A CA 1
ATOM 1679 C C . VAL A 1 214 ? 1.252 2.631 -8.764 1.00 88.75 214 VAL A C 1
ATOM 1681 O O . VAL A 1 214 ? 0.578 2.749 -7.742 1.00 88.75 214 VAL A O 1
ATOM 1684 N N . THR A 1 215 ? 1.790 1.466 -9.136 1.00 89.69 215 THR A N 1
ATOM 1685 C CA . THR A 1 215 ? 1.617 0.230 -8.352 1.00 89.69 215 THR A CA 1
ATOM 1686 C C . THR A 1 215 ? 2.289 0.337 -6.985 1.00 89.69 215 THR A C 1
ATOM 1688 O O . THR A 1 215 ? 1.615 0.165 -5.972 1.00 89.69 215 THR A O 1
ATOM 1691 N N . LEU A 1 216 ? 3.538 0.814 -6.937 1.00 91.69 216 LEU A N 1
ATOM 1692 C CA . LEU A 1 216 ? 4.256 1.051 -5.680 1.00 91.69 216 LEU A CA 1
ATOM 1693 C C . LEU A 1 216 ? 3.502 2.039 -4.772 1.00 91.69 216 LEU A C 1
ATOM 1695 O O . LEU A 1 216 ? 3.409 1.834 -3.561 1.00 91.69 216 LEU A O 1
ATOM 1699 N N . TYR A 1 217 ? 2.920 3.099 -5.343 1.00 91.56 217 TYR A N 1
ATOM 1700 C CA . TYR A 1 217 ? 2.105 4.049 -4.582 1.00 91.56 217 TYR A CA 1
ATOM 1701 C C . TYR A 1 217 ? 0.858 3.392 -3.973 1.00 91.56 217 TYR A C 1
ATOM 1703 O O . TYR A 1 217 ? 0.562 3.613 -2.797 1.00 91.56 217 TYR A O 1
ATOM 1711 N N . LEU A 1 218 ? 0.149 2.563 -4.745 1.00 92.50 218 LEU A N 1
ATOM 1712 C CA . LEU A 1 218 ? -1.007 1.811 -4.257 1.00 92.50 218 LEU A CA 1
ATOM 1713 C C . LEU A 1 218 ? -0.631 0.847 -3.130 1.00 92.50 218 LEU A C 1
ATOM 1715 O O . LEU A 1 218 ? -1.373 0.755 -2.154 1.00 92.50 218 LEU A O 1
ATOM 1719 N N . ASP A 1 219 ? 0.517 0.181 -3.217 1.00 94.38 219 ASP A N 1
ATOM 1720 C CA . ASP A 1 219 ? 0.971 -0.741 -2.172 1.00 94.38 219 ASP A CA 1
ATOM 1721 C C . ASP A 1 219 ? 1.271 -0.016 -0.859 1.00 94.38 219 ASP A C 1
ATOM 1723 O O . ASP A 1 219 ? 0.854 -0.467 0.209 1.00 94.38 219 ASP A O 1
ATOM 1727 N N . VAL A 1 220 ? 1.919 1.152 -0.924 1.00 94.50 220 VAL A N 1
ATOM 1728 C CA . VAL A 1 220 ? 2.188 1.983 0.261 1.00 94.50 220 VAL A CA 1
ATOM 1729 C C . VAL A 1 220 ? 0.892 2.521 0.873 1.00 94.50 220 VAL A C 1
ATOM 1731 O O . VAL A 1 220 ? 0.733 2.485 2.095 1.00 94.50 220 VAL A O 1
ATOM 1734 N N . LEU A 1 221 ? -0.053 2.993 0.053 1.00 94.38 221 LEU A N 1
ATOM 1735 C CA . LEU A 1 221 ? -1.350 3.465 0.544 1.00 94.38 221 LEU A CA 1
ATOM 1736 C C . LEU A 1 221 ? -2.177 2.341 1.172 1.00 94.38 221 LEU A C 1
ATOM 1738 O O . LEU A 1 221 ? -2.778 2.532 2.229 1.00 94.38 221 LEU A O 1
ATOM 1742 N N . ASN A 1 222 ? -2.211 1.170 0.542 1.00 94.12 222 ASN A N 1
ATOM 1743 C CA . ASN A 1 222 ? -2.949 0.030 1.064 1.00 94.12 222 ASN A CA 1
ATOM 1744 C C . ASN A 1 222 ? -2.327 -0.494 2.361 1.00 94.12 222 ASN A C 1
ATOM 1746 O O . ASN A 1 222 ? -3.066 -0.767 3.306 1.00 94.12 222 ASN A O 1
ATOM 1750 N N . LEU A 1 223 ? -0.993 -0.545 2.447 1.00 95.69 223 LEU A N 1
ATOM 1751 C CA . LEU A 1 223 ? -0.278 -0.856 3.683 1.00 95.69 223 LEU A CA 1
ATOM 1752 C C . LEU A 1 223 ? -0.676 0.118 4.802 1.00 95.69 223 LEU A C 1
ATOM 1754 O O . LEU A 1 223 ? -1.095 -0.325 5.873 1.00 95.69 223 LEU A O 1
ATOM 1758 N N . PHE A 1 224 ? -0.639 1.427 4.530 1.00 95.88 224 PHE A N 1
ATOM 1759 C CA . PHE A 1 224 ? -1.062 2.458 5.481 1.00 95.88 224 PHE A CA 1
ATOM 1760 C C . PHE A 1 224 ? -2.503 2.247 5.962 1.00 95.88 224 PHE A C 1
ATOM 1762 O O . PHE A 1 224 ? -2.758 2.239 7.163 1.00 95.88 224 PHE A O 1
ATOM 1769 N N . LEU A 1 225 ? -3.447 2.019 5.043 1.00 94.19 225 LEU A N 1
ATOM 1770 C CA . LEU A 1 225 ? -4.851 1.788 5.393 1.00 94.19 225 LEU A CA 1
ATOM 1771 C C . LEU A 1 225 ? -5.047 0.497 6.198 1.00 94.19 225 LEU A C 1
ATOM 1773 O O . LEU A 1 225 ? -5.882 0.471 7.099 1.00 94.19 225 LEU A O 1
ATOM 1777 N N . THR A 1 226 ? -4.305 -0.574 5.898 1.00 94.12 226 THR A N 1
ATOM 1778 C CA . THR A 1 226 ? -4.372 -1.815 6.687 1.00 94.12 226 THR A CA 1
ATOM 1779 C C . THR A 1 226 ? -3.834 -1.625 8.101 1.00 94.12 226 THR A C 1
ATOM 1781 O O . THR A 1 226 ? -4.488 -2.058 9.045 1.00 94.12 226 THR A O 1
ATOM 1784 N N . ILE A 1 227 ? -2.717 -0.909 8.259 1.00 94.62 227 ILE A N 1
ATOM 1785 C CA . ILE A 1 227 ? -2.154 -0.561 9.569 1.00 94.62 227 ILE A CA 1
ATOM 1786 C C . ILE A 1 227 ? -3.138 0.325 10.341 1.00 94.62 227 ILE A C 1
ATOM 1788 O O . ILE A 1 227 ? -3.477 0.014 11.476 1.00 94.62 227 ILE A O 1
ATOM 1792 N N . LEU A 1 228 ? -3.681 1.371 9.712 1.00 94.56 228 LEU A N 1
ATOM 1793 C CA . LEU A 1 228 ? -4.666 2.258 10.335 1.00 94.56 228 LEU A CA 1
ATOM 1794 C C . LEU A 1 228 ? -5.907 1.496 10.819 1.00 94.56 228 LEU A C 1
ATOM 1796 O O . LEU A 1 228 ? -6.382 1.745 11.924 1.00 94.56 228 LEU A O 1
ATOM 1800 N N . ARG A 1 229 ? -6.430 0.551 10.023 1.00 92.00 229 ARG A N 1
ATOM 1801 C CA . ARG A 1 229 ? -7.564 -0.294 10.439 1.00 92.00 229 ARG A CA 1
ATOM 1802 C C . ARG A 1 229 ? -7.222 -1.192 11.623 1.00 92.00 229 ARG A C 1
ATOM 1804 O O . ARG A 1 229 ? -8.086 -1.387 12.468 1.00 92.00 229 ARG A O 1
ATOM 1811 N N . MET A 1 230 ? -6.000 -1.718 11.673 1.00 92.56 230 MET A N 1
ATOM 1812 C CA . MET A 1 230 ? -5.537 -2.545 12.784 1.00 92.56 230 MET A CA 1
ATOM 1813 C C . MET A 1 230 ? -5.457 -1.728 14.080 1.00 92.56 230 MET A C 1
ATOM 1815 O O . MET A 1 230 ? -6.096 -2.103 15.054 1.00 92.56 230 MET A O 1
ATOM 1819 N N . LEU A 1 231 ? -4.792 -0.564 14.073 1.00 91.94 231 LEU A N 1
ATOM 1820 C CA . LEU A 1 231 ? -4.710 0.283 15.273 1.00 91.94 231 LEU A CA 1
ATOM 1821 C C . LEU A 1 231 ? -6.080 0.805 15.726 1.00 91.94 231 LEU A C 1
ATOM 1823 O O . LEU A 1 231 ? -6.331 0.928 16.918 1.00 91.94 231 LEU A O 1
ATOM 1827 N N . LYS A 1 232 ? -6.986 1.094 14.785 1.00 90.81 232 LYS A N 1
ATOM 1828 C CA . LYS A 1 232 ? -8.361 1.500 15.105 1.00 90.81 232 LYS A CA 1
ATOM 1829 C C . LYS A 1 232 ? -9.153 0.405 15.834 1.00 90.81 232 LYS A C 1
ATOM 1831 O O . LYS A 1 232 ? -10.133 0.721 16.491 1.00 90.81 232 LYS A O 1
ATOM 1836 N N . GLN A 1 233 ? -8.787 -0.861 15.659 1.00 86.81 233 GLN A N 1
ATOM 1837 C CA . GLN A 1 233 ? -9.495 -1.997 16.244 1.00 86.81 233 GLN A CA 1
ATOM 1838 C C . GLN A 1 233 ? -8.998 -2.349 17.656 1.00 86.81 233 GLN A C 1
ATOM 1840 O O . GLN A 1 233 ? -9.745 -2.973 18.411 1.00 86.81 233 GLN A O 1
ATOM 1845 N N . ASP A 1 234 ? -7.762 -1.963 17.981 1.00 79.31 234 ASP A N 1
ATOM 1846 C CA . ASP A 1 234 ? -7.105 -2.231 19.266 1.00 79.31 234 ASP A CA 1
ATOM 1847 C C . ASP A 1 234 ? -7.360 -1.133 20.324 1.00 79.31 234 ASP A C 1
ATOM 1849 O O . ASP A 1 234 ? -7.063 -1.351 21.500 1.00 79.31 234 ASP A O 1
ATOM 1853 N N . ASN A 1 235 ? -7.905 0.021 19.918 1.00 73.50 235 ASN A N 1
ATOM 1854 C CA . ASN A 1 235 ? -8.189 1.196 20.756 1.00 73.50 235 ASN A CA 1
ATOM 1855 C C . ASN A 1 235 ? -9.699 1.374 20.969 1.00 73.50 235 ASN A C 1
ATOM 1857 O O . ASN A 1 235 ? -10.110 1.651 22.117 1.00 73.50 235 ASN A O 1
#

Sequence (235 aa):
MLKKQVSFYKDTKSYRKMPLLLCKRWYFDTLPQHVSTVPRRGGVSRTKCGVARGDASCARGLLLSRREGASRREGASRRGDYWCRVVKHPLNFIFLGLFTASLSLTVGVSCANTEGSIVLEALILTSAVVSALTGYTFWAAKKGKDFSFMGPLLFTSLFVLVLTGFIQVFFPFGPTSVAIYSAIGAIIFSGYIVYDTDNLIKRFTYDQYIWASVTLYLDVLNLFLTILRMLKQDN

Secondary structure (DSSP, 8-state):
---SS--SS--SS--S---TTSSSSSSSS-----------------------------TTSSSSS-SSS-SS--SSSSSSSSSS-----HHHHHHHHHHHHHHHHHHHHHHHTS-HHHHHHHHHHHHHHHHHHHHHHHHHHHTT---TTHHHHHHHHHHHHHHHHHHHHHSPPPHHHHHHHHHHHHHHHHHHHHHHHHHHHH---TTTHHHHHHHHHHHHHHHHHHHHHHHHHH-

Radius of gyration: 32.01 Å; Cα contacts (8 Å, |Δi|>4): 90; chains: 1; bounding box: 78×52×80 Å

Mean predicted aligned error: 17.71 Å

Organism: Striga hermonthica (NCBI:txid68872)

Solvent-accessible surface area (backbone atoms only — not comparable to full-atom values): 15411 Å² total; per-residue (Å²): 145,85,90,88,88,89,83,86,85,82,84,91,82,84,88,88,84,79,80,90,79,72,72,82,77,77,79,81,84,84,81,83,92,79,89,82,91,79,87,92,74,88,90,81,91,80,91,74,84,85,80,83,81,86,82,96,81,73,97,78,76,86,82,83,83,84,82,86,82,87,87,82,80,89,76,90,87,88,83,74,86,81,80,83,75,82,81,61,69,65,63,62,57,50,54,49,51,54,50,52,50,55,51,52,52,55,52,49,54,55,53,72,77,44,62,69,69,56,53,53,51,28,50,54,52,42,54,52,51,53,51,54,45,50,53,50,34,58,55,41,52,75,70,68,61,83,64,71,78,51,52,64,56,50,57,54,50,52,53,51,50,54,53,53,56,56,49,39,74,80,50,75,69,56,73,69,57,50,38,54,50,23,53,54,46,31,54,51,28,53,53,44,46,38,52,46,52,47,50,54,73,71,52,86,47,82,86,53,48,64,59,54,52,51,53,44,50,50,30,54,51,49,28,36,51,23,45,38,53,33,58,65,72,79,108

pLDDT: mean 70.11, std 24.8, range [27.31, 96.25]